Protein AF-A0A3P7EEA5-F1 (afdb_monomer_lite)

Organism: Wuchereria bancrofti (NCBI:txid6293)

InterPro domains:
  IPR032974 Polyprenol kinase family [PTHR13205] (49-236)

pLDDT: mean 84.95, std 17.21, range [33.66, 98.5]

Foldseek 3Di:
DCVVLVVLVVVLVVLVVVLVVVVVVVCVVVVVVVVVCVVPDVDADDPLVLLVLLLVLLVVLLVVLLVVLVPDDLDLVVSVVSNVVSVVVSLVVSCVVRVHDSVCVVVVVVCLQCVPDPLSVVLVVLLVVLVVVLVVVLVVLLVVLADDVVNVVSVLVSVSVNSSSCSVRPLSSSLSVLSNVLSVVSSLQSCLLSCRPPSNVVCCSRCVNVDDPPADSNGGCSVNCSSCSSCVVSNPDDSDPPPD

Sequence (244 aa):
MELIFLNVCSELLLLYCKHHHLINIRFRDDSMRYSKKKKKRKRKMPMWKSDRMLVEIAVAATILFAFLATRMKQCSVRINFLFIIIVSSSLYLHSLRLGVNLSNLPVLFYKRIFDGTDQRYYLLSFYVICVLATLIFCIIVNHLSHSSTVHRKFFHFTVSLICITGIQYDFEFIWLSAWLTLCIFVIIEVFRSKSVPPWSKYLNDWLLIFIDKQDSPKLILTPIYLMAGIFLPLFLSPIANNGM

Structure (mmCIF, N/CA/C/O backbone):
data_AF-A0A3P7EEA5-F1
#
_entry.id   AF-A0A3P7EEA5-F1
#
loop_
_atom_site.group_PDB
_atom_site.id
_atom_site.type_symbol
_atom_site.label_atom_id
_atom_site.label_alt_id
_atom_site.label_comp_id
_atom_site.label_asym_id
_atom_site.label_entity_id
_atom_site.label_seq_id
_atom_site.pdbx_PDB_ins_code
_atom_site.Cartn_x
_atom_site.Cartn_y
_atom_site.Cartn_z
_atom_site.occupancy
_atom_site.B_iso_or_equiv
_atom_site.auth_seq_id
_atom_site.auth_comp_id
_atom_site.auth_asym_id
_atom_site.auth_atom_id
_atom_site.pdbx_PDB_model_num
ATOM 1 N N . MET A 1 1 ? 6.363 -15.121 15.772 1.00 39.69 1 MET A N 1
ATOM 2 C CA . MET A 1 1 ? 5.626 -14.200 14.872 1.00 39.69 1 MET A CA 1
ATOM 3 C C . MET A 1 1 ? 6.608 -13.254 14.207 1.00 39.69 1 MET A C 1
ATOM 5 O O . MET A 1 1 ? 6.626 -13.196 12.985 1.00 39.69 1 MET A O 1
ATOM 9 N N . GLU A 1 2 ? 7.502 -12.660 14.999 1.00 35.88 2 GLU A N 1
ATOM 10 C CA . GLU A 1 2 ? 8.690 -11.948 14.522 1.00 35.88 2 GLU A CA 1
ATOM 11 C C . GLU A 1 2 ? 9.488 -12.753 13.493 1.00 35.88 2 GLU A C 1
ATOM 13 O O . GLU A 1 2 ? 9.761 -12.214 12.443 1.00 35.88 2 GLU A O 1
ATOM 18 N N . LEU A 1 3 ? 9.742 -14.056 13.681 1.00 36.81 3 LEU A N 1
ATOM 19 C CA . LEU A 1 3 ? 10.509 -14.853 12.703 1.00 36.81 3 LEU A CA 1
ATOM 20 C C . LEU A 1 3 ? 9.922 -14.913 11.281 1.00 36.81 3 LEU A C 1
ATOM 22 O O . LEU A 1 3 ? 10.682 -14.832 10.329 1.00 36.81 3 LEU A O 1
ATOM 26 N N . ILE A 1 4 ? 8.600 -15.039 11.100 1.00 43.22 4 ILE A N 1
ATOM 27 C CA . ILE A 1 4 ? 8.008 -15.081 9.745 1.00 43.22 4 ILE A CA 1
ATOM 28 C C . ILE A 1 4 ? 8.019 -13.683 9.129 1.00 43.22 4 ILE A C 1
ATOM 30 O O . ILE A 1 4 ? 8.348 -13.538 7.958 1.00 43.22 4 ILE A O 1
ATOM 34 N N . PHE A 1 5 ? 7.690 -12.658 9.920 1.00 37.88 5 PHE A N 1
ATOM 35 C CA . PHE A 1 5 ? 7.751 -11.271 9.468 1.00 37.88 5 PHE A CA 1
ATOM 36 C C . PHE A 1 5 ? 9.187 -10.864 9.126 1.00 37.88 5 PHE A C 1
ATOM 38 O O . PHE A 1 5 ? 9.410 -10.284 8.079 1.00 37.88 5 PHE A O 1
ATOM 45 N N . LEU A 1 6 ? 10.166 -11.245 9.946 1.00 46.53 6 LEU A N 1
ATOM 46 C CA . LEU A 1 6 ? 11.591 -11.047 9.704 1.00 46.53 6 LEU A CA 1
ATOM 47 C C . LEU A 1 6 ? 12.061 -11.833 8.488 1.00 46.53 6 LEU A C 1
ATOM 49 O O . LEU A 1 6 ? 12.837 -11.290 7.720 1.00 46.53 6 LEU A O 1
ATOM 53 N N . ASN A 1 7 ? 11.586 -13.062 8.271 1.00 48.91 7 ASN A N 1
ATOM 54 C CA . ASN A 1 7 ? 11.979 -13.838 7.099 1.00 48.91 7 ASN A CA 1
ATOM 55 C C . ASN A 1 7 ? 11.387 -13.247 5.815 1.00 48.91 7 ASN A C 1
ATOM 57 O O . ASN A 1 7 ? 12.103 -13.074 4.843 1.00 48.91 7 ASN A O 1
ATOM 61 N N . VAL A 1 8 ? 10.112 -12.842 5.823 1.00 53.69 8 VAL A N 1
ATOM 62 C CA . VAL A 1 8 ? 9.484 -12.150 4.685 1.00 53.69 8 VAL A CA 1
ATOM 63 C C . VAL A 1 8 ? 10.118 -10.780 4.461 1.00 53.69 8 VAL A C 1
ATOM 65 O O . VAL A 1 8 ? 10.419 -10.447 3.324 1.00 53.69 8 VAL A O 1
ATOM 68 N N . CYS A 1 9 ? 10.370 -9.999 5.512 1.00 47.25 9 CYS A N 1
ATOM 69 C CA . CYS A 1 9 ? 11.084 -8.729 5.412 1.00 47.25 9 CYS A CA 1
ATOM 70 C C . CYS A 1 9 ? 12.517 -8.927 4.927 1.00 47.25 9 CYS A C 1
ATOM 72 O O . CYS A 1 9 ? 12.958 -8.136 4.114 1.00 47.25 9 CYS A O 1
ATOM 74 N N . SER A 1 10 ? 13.228 -9.964 5.376 1.00 59.66 10 SER A N 1
ATOM 75 C CA . SER A 1 10 ? 14.585 -10.303 4.934 1.00 59.66 10 SER A CA 1
ATOM 76 C C . SER A 1 10 ? 14.592 -10.723 3.469 1.00 59.66 10 SER A C 1
ATOM 78 O O . SER A 1 10 ? 15.375 -10.188 2.699 1.00 59.66 10 SER A O 1
ATOM 80 N N . GLU A 1 11 ? 13.673 -11.593 3.047 1.00 62.28 11 GLU A N 1
ATOM 81 C CA . GLU A 1 11 ? 13.484 -11.971 1.642 1.00 62.28 11 GLU A CA 1
ATOM 82 C C . GLU A 1 11 ? 13.093 -10.763 0.787 1.00 62.28 11 GLU A C 1
ATOM 84 O O . GLU A 1 11 ? 13.649 -10.574 -0.287 1.00 62.28 11 GLU A O 1
ATOM 89 N N . LEU A 1 12 ? 12.206 -9.886 1.270 1.00 56.31 12 LEU A N 1
ATOM 90 C CA . LEU A 1 12 ? 11.862 -8.622 0.611 1.00 56.31 12 LEU A CA 1
ATOM 91 C C . LEU A 1 12 ? 13.061 -7.673 0.545 1.00 56.31 12 LEU A C 1
ATOM 93 O O . LEU A 1 12 ? 13.243 -7.017 -0.475 1.00 56.31 12 LEU A O 1
ATOM 97 N N . LEU A 1 13 ? 13.890 -7.606 1.589 1.00 59.38 13 LEU A N 1
ATOM 98 C CA . LEU A 1 13 ? 15.104 -6.791 1.626 1.00 59.38 13 LEU A CA 1
ATOM 99 C C . LEU A 1 13 ? 16.169 -7.360 0.684 1.00 59.38 13 LEU A C 1
ATOM 101 O O . LEU A 1 13 ? 16.833 -6.599 -0.006 1.00 59.38 13 LEU A O 1
ATOM 105 N N . LEU A 1 14 ? 16.312 -8.685 0.614 1.00 65.25 14 LEU A N 1
ATOM 106 C CA . LEU A 1 14 ? 17.213 -9.395 -0.293 1.00 65.25 14 LEU A CA 1
ATOM 107 C C . LEU A 1 14 ? 16.745 -9.265 -1.739 1.00 65.25 14 LEU A C 1
ATOM 109 O O . LEU A 1 14 ? 17.559 -8.968 -2.609 1.00 65.25 14 LEU A O 1
ATOM 113 N N . LEU A 1 15 ? 15.447 -9.424 -2.003 1.00 63.28 15 LEU A N 1
ATOM 114 C CA . LEU A 1 15 ? 14.821 -9.143 -3.292 1.00 63.28 15 LEU A CA 1
ATOM 115 C C . LEU A 1 15 ? 15.019 -7.681 -3.665 1.00 63.28 15 LEU A C 1
ATOM 117 O O . LEU A 1 15 ? 15.406 -7.408 -4.793 1.00 63.28 15 LEU A O 1
ATOM 121 N N . TYR A 1 16 ? 14.837 -6.753 -2.727 1.00 59.25 16 TYR A N 1
ATOM 122 C CA . TYR A 1 16 ? 15.093 -5.334 -2.935 1.00 59.25 16 TYR A CA 1
ATOM 123 C C . TYR A 1 16 ? 16.570 -5.066 -3.239 1.00 59.25 16 TYR A C 1
ATOM 125 O O . TYR A 1 16 ? 16.865 -4.395 -4.219 1.00 59.25 16 TYR A O 1
ATOM 133 N N . CYS A 1 17 ? 17.513 -5.638 -2.488 1.00 61.34 17 CYS A N 1
ATOM 134 C CA . CYS A 1 17 ? 18.950 -5.518 -2.737 1.00 61.34 17 CYS A CA 1
ATOM 135 C C . CYS A 1 17 ? 19.345 -6.125 -4.087 1.00 61.34 17 CYS A C 1
ATOM 137 O O . CYS A 1 17 ? 20.089 -5.510 -4.850 1.00 61.34 17 CYS A O 1
ATOM 139 N N . LYS A 1 18 ? 18.820 -7.307 -4.419 1.00 65.75 18 LYS A N 1
ATOM 140 C CA . LYS A 1 18 ? 19.059 -7.992 -5.693 1.00 65.75 18 LYS A CA 1
ATOM 141 C C . LYS A 1 18 ? 18.447 -7.211 -6.848 1.00 65.75 18 LYS A C 1
ATOM 143 O O . LYS A 1 18 ? 19.097 -7.055 -7.875 1.00 65.75 18 LYS A O 1
ATOM 148 N N . HIS A 1 19 ? 17.249 -6.661 -6.669 1.00 62.03 19 HIS A N 1
ATOM 149 C CA . HIS A 1 19 ? 16.597 -5.808 -7.649 1.00 62.03 19 HIS A CA 1
ATOM 150 C C . HIS A 1 19 ? 17.338 -4.480 -7.786 1.00 62.03 19 HIS A C 1
ATOM 152 O O . HIS A 1 19 ? 17.575 -4.079 -8.906 1.00 62.03 19 HIS A O 1
ATOM 158 N N . HIS A 1 20 ? 17.829 -3.854 -6.714 1.00 61.81 20 HIS A N 1
ATOM 159 C CA . HIS A 1 20 ? 18.679 -2.659 -6.767 1.00 61.81 20 HIS A CA 1
ATOM 160 C C . HIS A 1 20 ? 20.000 -2.933 -7.509 1.00 61.81 20 HIS A C 1
ATOM 162 O O . HIS A 1 20 ? 20.466 -2.108 -8.294 1.00 61.81 20 HIS A O 1
ATOM 168 N N . HIS A 1 21 ? 20.582 -4.124 -7.335 1.00 60.31 21 HIS A N 1
ATOM 169 C CA . HIS A 1 21 ? 21.782 -4.539 -8.061 1.00 60.31 21 HIS A CA 1
ATOM 170 C C . HIS A 1 21 ? 21.498 -4.842 -9.545 1.00 60.31 21 HIS A C 1
ATOM 172 O O . HIS A 1 21 ? 22.282 -4.456 -10.412 1.00 60.31 21 HIS A O 1
ATOM 178 N N . LEU A 1 22 ? 20.372 -5.492 -9.857 1.00 56.72 22 LEU A N 1
ATOM 179 C CA . LEU A 1 22 ? 19.924 -5.776 -11.227 1.00 56.72 22 LEU A CA 1
ATOM 180 C C . LEU A 1 22 ? 19.458 -4.511 -11.958 1.00 56.72 22 LEU A C 1
ATOM 182 O O . LEU A 1 22 ? 19.765 -4.349 -13.135 1.00 56.72 22 LEU A O 1
ATOM 186 N N . ILE A 1 23 ? 18.787 -3.599 -11.252 1.00 54.53 23 ILE A N 1
ATOM 187 C CA . ILE A 1 23 ? 18.494 -2.220 -11.648 1.00 54.53 23 ILE A CA 1
ATOM 188 C C . ILE A 1 23 ? 19.822 -1.578 -12.034 1.00 54.53 23 ILE A C 1
ATOM 190 O O . ILE A 1 23 ? 19.989 -1.237 -13.198 1.00 54.53 23 ILE A O 1
ATOM 194 N N . ASN A 1 24 ? 20.814 -1.518 -11.139 1.00 52.78 24 ASN A N 1
ATOM 195 C CA . ASN A 1 24 ? 22.107 -0.895 -11.440 1.00 52.78 24 ASN A CA 1
ATOM 196 C C . ASN A 1 24 ? 22.807 -1.488 -12.680 1.00 52.78 24 ASN A C 1
ATOM 198 O O . ASN A 1 24 ? 23.390 -0.741 -13.468 1.00 52.78 24 ASN A O 1
ATOM 202 N N . ILE A 1 25 ? 22.724 -2.807 -12.897 1.00 57.19 25 ILE A N 1
ATOM 203 C CA . ILE A 1 25 ? 23.288 -3.464 -14.090 1.00 57.19 25 ILE A CA 1
ATOM 204 C C . ILE A 1 25 ? 22.496 -3.088 -15.352 1.00 57.19 25 ILE A C 1
ATOM 206 O O . ILE A 1 25 ? 23.085 -2.634 -16.333 1.00 57.19 25 ILE A O 1
ATOM 210 N N . ARG A 1 26 ? 21.162 -3.195 -15.323 1.00 54.00 26 ARG A N 1
ATOM 211 C CA . ARG A 1 26 ? 20.291 -2.846 -16.458 1.00 54.00 26 ARG A CA 1
ATOM 212 C C . ARG A 1 26 ? 20.384 -1.361 -16.811 1.00 54.00 26 ARG A C 1
ATOM 214 O O . ARG A 1 26 ? 20.379 -1.004 -17.985 1.00 54.00 26 ARG A O 1
ATOM 221 N N . PHE A 1 27 ? 20.570 -0.500 -15.814 1.00 50.34 27 PHE A N 1
ATOM 222 C CA . PHE A 1 27 ? 20.787 0.931 -15.998 1.00 50.34 27 PHE A CA 1
ATOM 223 C C . PHE A 1 27 ? 22.120 1.261 -16.663 1.00 50.34 27 PHE A C 1
ATOM 225 O O . PHE A 1 27 ? 22.185 2.231 -17.423 1.00 50.34 27 PHE A O 1
ATOM 232 N N . ARG A 1 28 ? 23.167 0.453 -16.462 1.00 54.72 28 ARG A N 1
ATOM 233 C CA . ARG A 1 28 ? 24.434 0.628 -17.184 1.00 54.72 28 ARG A CA 1
ATOM 234 C C . ARG A 1 28 ? 24.245 0.400 -18.692 1.00 54.72 28 ARG A C 1
ATOM 236 O O . ARG A 1 28 ? 24.707 1.224 -19.480 1.00 54.72 28 ARG A O 1
ATOM 243 N N . ASP A 1 29 ? 23.467 -0.606 -19.088 1.00 56.66 29 ASP A N 1
ATOM 244 C CA . ASP A 1 29 ? 23.175 -0.894 -20.503 1.00 56.66 29 ASP A CA 1
ATOM 245 C C . ASP A 1 29 ? 22.148 0.066 -21.124 1.00 56.66 29 ASP A C 1
ATOM 247 O O . ASP A 1 29 ? 22.292 0.501 -22.277 1.00 56.66 29 ASP A O 1
ATOM 251 N N . ASP A 1 30 ? 21.124 0.452 -20.359 1.00 54.19 30 ASP A N 1
ATOM 252 C CA . ASP A 1 30 ? 20.097 1.376 -20.830 1.00 54.19 30 ASP A CA 1
ATOM 253 C C . ASP A 1 30 ? 20.592 2.820 -20.874 1.00 54.19 30 ASP A C 1
ATOM 255 O O . ASP A 1 30 ? 20.200 3.540 -21.786 1.00 54.19 30 ASP A O 1
ATOM 259 N N . SER A 1 31 ? 21.507 3.260 -20.002 1.00 51.75 31 SER A N 1
ATOM 260 C CA . SER A 1 31 ? 22.083 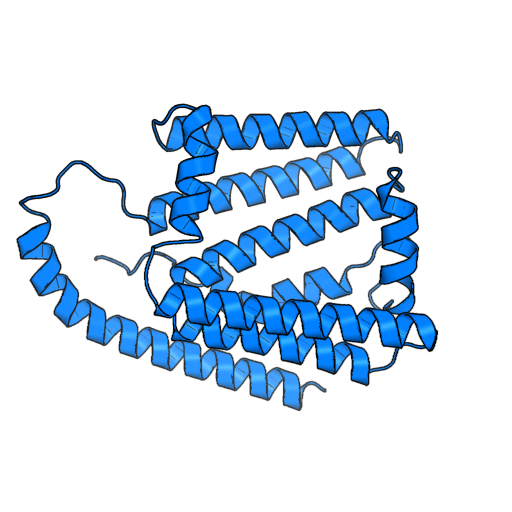4.618 -20.060 1.00 51.75 31 SER A CA 1
ATOM 261 C C . SER A 1 31 ? 22.820 4.888 -21.382 1.00 51.75 31 SER A C 1
ATOM 263 O O . SER A 1 31 ? 22.625 5.945 -21.998 1.00 51.75 31 SER A O 1
ATOM 265 N N . MET A 1 32 ? 23.564 3.899 -21.898 1.00 54.12 32 MET A N 1
ATOM 266 C CA . MET A 1 32 ? 24.208 3.961 -23.216 1.00 54.12 32 MET A CA 1
ATOM 267 C C . MET A 1 32 ? 23.184 4.035 -24.358 1.00 54.12 32 MET A C 1
ATOM 269 O O . MET A 1 32 ? 23.363 4.790 -25.321 1.00 54.12 32 MET A O 1
ATOM 273 N N . ARG A 1 33 ? 22.068 3.304 -24.247 1.00 56.69 33 ARG A N 1
ATOM 274 C CA . ARG A 1 33 ? 20.970 3.326 -25.230 1.00 56.69 33 ARG A CA 1
ATOM 275 C C . ARG A 1 33 ? 20.127 4.609 -25.140 1.00 56.69 33 ARG A C 1
ATOM 277 O O . ARG A 1 33 ? 19.671 5.135 -26.161 1.00 56.69 33 ARG A O 1
ATOM 284 N N . TYR A 1 34 ? 19.953 5.147 -23.935 1.00 50.28 34 TYR A N 1
ATOM 285 C CA . TYR A 1 34 ? 19.147 6.322 -23.615 1.00 50.28 34 TYR A CA 1
ATOM 286 C C . TYR A 1 34 ? 19.848 7.609 -24.044 1.00 50.28 34 TYR A C 1
ATOM 288 O O . TYR A 1 34 ? 19.199 8.470 -24.636 1.00 50.28 34 TYR A O 1
ATOM 296 N N . SER A 1 35 ? 21.171 7.714 -23.869 1.00 51.75 35 SER A N 1
ATOM 297 C CA . SER A 1 35 ? 21.977 8.832 -24.387 1.00 51.75 35 SER A CA 1
ATOM 298 C C . SER A 1 35 ? 21.784 9.023 -25.903 1.00 51.75 35 SER A C 1
ATOM 300 O O . SER A 1 35 ? 21.519 10.135 -26.373 1.00 51.75 35 SER A O 1
ATOM 302 N N . LYS A 1 36 ? 21.749 7.921 -26.671 1.00 53.19 36 LYS A N 1
ATOM 303 C CA . LYS A 1 36 ? 21.493 7.946 -28.124 1.00 53.19 36 LYS A CA 1
ATOM 304 C C . LYS A 1 36 ? 20.048 8.334 -28.494 1.00 53.19 36 LYS A C 1
ATOM 306 O O . LYS A 1 36 ? 19.842 8.979 -29.521 1.00 53.19 36 LYS A O 1
ATOM 311 N N . LYS A 1 37 ? 19.037 8.014 -27.669 1.00 54.81 37 LYS A N 1
ATOM 312 C CA . LYS A 1 37 ? 17.616 8.371 -27.915 1.00 54.81 37 LYS A CA 1
ATOM 313 C C . LYS A 1 37 ? 17.210 9.758 -27.385 1.00 54.81 37 LYS A C 1
ATOM 315 O O . LYS A 1 37 ? 16.337 10.396 -27.977 1.00 54.81 37 LYS A O 1
ATOM 320 N N . LYS A 1 38 ? 17.835 10.264 -26.314 1.00 50.00 38 LYS A N 1
ATOM 321 C CA . LYS A 1 38 ? 17.495 11.543 -25.648 1.00 50.00 38 LYS A CA 1
ATOM 322 C C . LYS A 1 38 ? 17.766 12.763 -26.539 1.00 50.00 38 LYS A C 1
ATOM 324 O O . LYS A 1 38 ? 17.047 13.756 -26.449 1.00 50.00 38 LYS A O 1
ATOM 329 N N . LYS A 1 39 ? 18.699 12.647 -27.494 1.00 47.50 39 LYS A N 1
ATOM 330 C CA . LYS A 1 39 ? 18.914 13.640 -28.563 1.00 47.50 39 LYS A CA 1
ATOM 331 C C . LYS A 1 39 ? 17.713 13.793 -29.525 1.00 47.50 39 LYS A C 1
ATOM 333 O O . LYS A 1 39 ? 17.633 14.814 -30.194 1.00 47.50 39 LYS A O 1
ATOM 338 N N . LYS A 1 40 ? 16.753 12.848 -29.560 1.00 48.75 40 LYS A N 1
ATOM 339 C CA . LYS A 1 40 ? 15.592 12.839 -30.485 1.00 48.75 40 LYS A CA 1
ATOM 340 C C . LYS A 1 40 ? 14.196 13.050 -29.844 1.00 48.75 40 LYS A C 1
ATOM 342 O O . LYS A 1 40 ? 13.230 13.175 -30.586 1.00 48.75 40 LYS A O 1
ATOM 347 N N . ARG A 1 41 ? 14.026 13.111 -28.508 1.00 48.12 41 ARG A N 1
ATOM 348 C CA . ARG A 1 41 ? 12.693 13.128 -27.823 1.00 48.12 41 ARG A CA 1
ATOM 349 C C . ARG A 1 41 ? 12.506 14.237 -26.759 1.00 48.12 41 ARG A C 1
ATOM 351 O O . ARG A 1 41 ? 12.027 13.987 -25.658 1.00 48.12 41 ARG A O 1
ATOM 358 N N . LYS A 1 42 ? 12.848 15.489 -27.067 1.00 43.66 42 LYS A N 1
ATOM 359 C CA . LYS A 1 42 ? 12.850 16.643 -26.130 1.00 43.66 42 LYS A CA 1
ATOM 360 C C . LYS A 1 42 ? 11.478 17.160 -25.594 1.00 43.66 42 LYS A C 1
ATOM 362 O O . LYS A 1 42 ? 11.421 18.308 -25.174 1.00 43.66 42 LYS A O 1
ATOM 367 N N . ARG A 1 43 ? 10.368 16.397 -25.573 1.00 55.06 43 ARG A N 1
ATOM 368 C CA . ARG A 1 43 ? 9.028 16.959 -25.217 1.00 55.06 43 ARG A CA 1
ATOM 369 C C . ARG A 1 43 ? 8.066 16.127 -24.344 1.00 55.06 43 ARG A C 1
ATOM 371 O O . ARG A 1 43 ? 6.939 16.565 -24.152 1.00 55.06 43 ARG A O 1
ATOM 378 N N . LYS A 1 44 ? 8.442 14.967 -23.788 1.00 67.00 44 LYS A N 1
ATOM 379 C CA . LYS A 1 44 ? 7.538 14.191 -22.903 1.00 67.00 44 LYS A CA 1
ATOM 380 C C . LYS A 1 44 ? 8.155 13.986 -21.519 1.00 67.00 44 LYS A C 1
ATOM 382 O O . LYS A 1 44 ? 9.297 13.542 -21.424 1.00 67.00 44 LYS A O 1
ATOM 387 N N . MET A 1 45 ? 7.409 14.338 -20.469 1.00 74.44 45 MET A N 1
ATOM 388 C CA . MET A 1 45 ? 7.806 14.125 -19.074 1.00 74.44 45 MET A CA 1
ATOM 389 C C . MET A 1 45 ? 7.982 12.619 -18.803 1.00 74.44 45 MET A C 1
ATOM 391 O O . MET A 1 45 ? 7.150 11.839 -19.269 1.00 74.44 45 MET A O 1
ATOM 395 N N . PRO A 1 46 ? 9.047 12.184 -18.098 1.00 82.00 46 PRO A N 1
ATOM 396 C CA . PRO A 1 46 ? 9.207 10.775 -17.753 1.00 82.00 46 PRO A CA 1
ATOM 397 C C . PRO A 1 46 ? 8.086 10.304 -16.815 1.00 82.00 46 PRO A C 1
ATOM 399 O O . PRO A 1 46 ? 7.628 11.064 -15.963 1.00 82.00 46 PRO A O 1
ATOM 402 N N . MET A 1 47 ? 7.667 9.047 -16.970 1.00 84.94 47 MET A N 1
ATOM 403 C CA . MET A 1 47 ? 6.518 8.460 -16.268 1.00 84.94 47 MET A CA 1
ATOM 404 C C . MET A 1 47 ? 6.672 8.498 -14.743 1.00 84.94 47 MET A C 1
ATOM 406 O O . MET A 1 47 ? 5.801 9.039 -14.070 1.00 84.94 47 MET A O 1
ATOM 410 N N . TRP A 1 48 ? 7.826 8.079 -14.212 1.00 86.75 48 TRP A N 1
ATOM 411 C CA . TRP A 1 48 ? 8.121 8.136 -12.774 1.00 86.75 48 TRP A CA 1
ATOM 412 C C . TRP A 1 48 ? 7.948 9.537 -12.165 1.00 86.75 48 TRP A C 1
ATOM 414 O O . TRP A 1 48 ? 7.581 9.676 -11.000 1.00 86.75 48 TRP A O 1
ATOM 424 N N . LYS A 1 49 ? 8.190 10.604 -12.944 1.00 90.44 49 LYS A N 1
ATOM 425 C CA . LYS A 1 49 ? 7.997 11.980 -12.472 1.00 90.44 49 LYS A CA 1
ATOM 426 C C . LYS A 1 49 ? 6.508 12.307 -12.349 1.00 90.44 49 LYS A C 1
ATOM 428 O O . LYS A 1 49 ? 6.117 12.921 -11.363 1.00 90.44 49 LYS A O 1
ATOM 433 N N . SER A 1 50 ? 5.691 11.859 -13.304 1.00 91.81 50 SER A N 1
ATOM 434 C CA . SER A 1 50 ? 4.227 11.961 -13.232 1.00 91.81 50 SER A CA 1
ATOM 435 C C . SER A 1 50 ? 3.671 11.210 -12.019 1.00 91.81 50 SER A C 1
ATOM 437 O O . SER A 1 50 ? 2.870 11.769 -11.272 1.00 91.81 50 SER A O 1
ATOM 439 N N . ASP A 1 51 ? 4.140 9.983 -11.789 1.00 93.56 51 ASP A N 1
ATOM 440 C CA . ASP A 1 51 ? 3.703 9.138 -10.672 1.00 93.56 51 ASP A CA 1
ATOM 441 C C . ASP A 1 51 ? 4.091 9.742 -9.322 1.00 93.56 51 ASP A C 1
ATOM 443 O O . ASP A 1 51 ? 3.258 9.846 -8.423 1.00 93.56 51 ASP A O 1
ATOM 447 N N . ARG A 1 52 ? 5.330 10.236 -9.196 1.00 93.44 52 ARG A N 1
ATOM 448 C CA . ARG A 1 52 ? 5.780 10.961 -8.003 1.00 93.44 52 ARG A CA 1
ATOM 449 C C . ARG A 1 52 ? 4.899 12.174 -7.720 1.00 93.44 52 ARG A C 1
ATOM 451 O O . ARG A 1 52 ? 4.471 12.370 -6.589 1.00 93.44 52 ARG A O 1
ATOM 458 N N . MET A 1 53 ? 4.606 12.971 -8.748 1.00 94.19 53 MET A N 1
ATOM 459 C CA . MET A 1 53 ? 3.741 14.143 -8.613 1.00 94.19 53 MET A CA 1
ATOM 460 C C . MET A 1 53 ? 2.326 13.753 -8.176 1.00 94.19 53 MET A C 1
ATOM 462 O O . MET A 1 53 ? 1.734 14.466 -7.375 1.00 94.19 53 MET A O 1
ATOM 466 N N . LEU A 1 54 ? 1.782 12.641 -8.679 1.00 96.06 54 LEU A N 1
ATOM 467 C CA . LEU A 1 54 ? 0.479 12.128 -8.256 1.00 96.06 54 LEU A CA 1
ATOM 468 C C . LEU A 1 54 ? 0.493 11.705 -6.781 1.00 96.06 54 LEU A C 1
ATOM 470 O O . LEU A 1 54 ? -0.392 12.110 -6.030 1.00 96.06 54 LEU A O 1
ATOM 474 N N . VAL A 1 55 ? 1.513 10.953 -6.358 1.00 96.38 55 VAL A N 1
ATOM 475 C CA . VAL A 1 55 ? 1.668 10.499 -4.967 1.00 96.38 55 VAL A CA 1
ATOM 476 C C . VAL A 1 55 ? 1.826 11.670 -4.003 1.00 96.38 55 VAL A C 1
ATOM 478 O O . VAL A 1 55 ? 1.125 11.713 -2.998 1.00 96.38 55 VAL A O 1
ATOM 481 N N . GLU A 1 56 ? 2.673 12.654 -4.314 1.00 96.62 56 GLU A N 1
ATOM 482 C CA . GLU A 1 56 ? 2.853 13.847 -3.472 1.00 96.62 56 GLU A CA 1
ATOM 483 C C . GLU A 1 56 ? 1.523 14.576 -3.230 1.00 96.62 56 GLU A C 1
ATOM 485 O O . GLU A 1 56 ? 1.206 14.948 -2.099 1.00 96.62 56 GLU A O 1
ATOM 490 N N . ILE A 1 57 ? 0.717 14.741 -4.284 1.00 98.06 57 ILE A N 1
ATOM 491 C CA . ILE A 1 57 ? -0.597 15.386 -4.191 1.00 98.06 57 ILE A CA 1
ATOM 492 C C . ILE A 1 57 ? -1.571 14.520 -3.390 1.00 98.06 57 ILE A C 1
ATOM 494 O O . ILE A 1 57 ? -2.262 15.045 -2.520 1.00 98.06 57 ILE A O 1
ATOM 498 N N . ALA A 1 58 ? -1.636 13.216 -3.668 1.00 98.12 58 ALA A N 1
ATOM 499 C CA . ALA A 1 58 ? -2.556 12.294 -3.006 1.00 98.12 58 ALA A CA 1
ATOM 500 C C . ALA A 1 58 ? -2.265 12.167 -1.503 1.00 98.12 58 ALA A C 1
ATOM 502 O O . ALA A 1 58 ? -3.191 12.224 -0.692 1.00 98.12 58 ALA A O 1
ATOM 503 N N . VAL A 1 59 ? -0.990 12.065 -1.117 1.00 98.12 59 VAL A N 1
ATOM 504 C CA . VAL A 1 59 ? -0.562 11.998 0.287 1.00 98.12 59 VAL A CA 1
ATOM 505 C C . VAL A 1 59 ? -0.877 13.309 1.005 1.00 98.12 59 VAL A C 1
ATOM 507 O O . VAL A 1 59 ? -1.513 13.283 2.058 1.00 98.12 59 VAL A O 1
ATOM 510 N N . ALA A 1 60 ? -0.519 14.460 0.423 1.00 98.38 60 ALA A N 1
ATOM 511 C CA . ALA A 1 60 ? -0.822 15.764 1.016 1.00 98.38 60 ALA A CA 1
ATOM 512 C C . ALA A 1 60 ? -2.336 15.978 1.193 1.00 98.38 60 ALA A C 1
ATOM 514 O O . ALA A 1 60 ? -2.786 16.414 2.253 1.00 98.38 60 ALA A O 1
ATOM 515 N N . ALA A 1 61 ? -3.128 15.613 0.183 1.00 98.50 61 ALA A N 1
ATOM 516 C CA . ALA A 1 61 ? -4.584 15.683 0.220 1.00 98.50 61 ALA A CA 1
ATOM 517 C C . ALA A 1 61 ? -5.189 14.762 1.284 1.00 98.50 61 ALA A C 1
ATOM 519 O O . ALA A 1 61 ? -6.101 15.167 2.000 1.00 98.50 61 ALA A O 1
ATOM 520 N N . THR A 1 62 ? -4.659 13.546 1.422 1.00 98.44 62 THR A N 1
ATOM 521 C CA . THR A 1 62 ? -5.126 12.568 2.411 1.00 98.44 62 THR A CA 1
ATOM 522 C C . THR A 1 62 ? -4.823 13.026 3.834 1.00 98.44 62 THR A C 1
ATOM 524 O O . THR A 1 62 ? -5.706 12.973 4.687 1.00 98.44 62 THR A O 1
ATOM 527 N N . ILE A 1 63 ? -3.613 13.541 4.088 1.00 98.38 63 ILE A N 1
ATOM 528 C CA . ILE A 1 63 ? -3.238 14.120 5.388 1.00 98.38 63 ILE A CA 1
ATOM 529 C C . ILE A 1 63 ? -4.145 15.311 5.714 1.00 98.38 63 ILE A C 1
ATOM 531 O O . ILE A 1 63 ? -4.687 15.387 6.817 1.00 98.38 63 ILE A O 1
ATOM 535 N N . LEU A 1 64 ? -4.359 16.212 4.749 1.00 98.12 64 LEU A N 1
ATOM 536 C CA . LEU A 1 64 ? -5.238 17.368 4.915 1.00 98.12 64 LEU A CA 1
ATOM 537 C C . LEU A 1 64 ? -6.684 16.945 5.207 1.00 98.12 64 LEU A C 1
ATOM 539 O O . LEU A 1 64 ? -7.303 17.474 6.128 1.00 98.12 64 LEU A O 1
ATOM 543 N N . PHE A 1 65 ? -7.213 15.971 4.463 1.00 98.25 65 PHE A N 1
ATOM 544 C CA . PHE A 1 65 ? -8.554 15.432 4.675 1.00 98.25 65 PHE A CA 1
ATOM 545 C C . PHE A 1 65 ? -8.693 14.807 6.064 1.00 98.25 65 PHE A C 1
ATOM 547 O O . PHE A 1 65 ? -9.607 15.178 6.797 1.00 98.25 65 PHE A O 1
ATOM 554 N N . ALA A 1 66 ? -7.774 13.923 6.461 1.00 97.25 66 ALA A N 1
ATOM 555 C CA . ALA A 1 66 ? -7.796 13.288 7.776 1.00 97.25 66 ALA A CA 1
ATOM 556 C C . ALA A 1 66 ? -7.698 14.323 8.910 1.00 97.25 66 ALA A C 1
ATOM 558 O O . ALA A 1 66 ? -8.461 14.270 9.878 1.00 97.25 66 ALA A O 1
ATOM 559 N N . PHE A 1 67 ? -6.817 15.317 8.776 1.00 97.44 67 PHE A N 1
ATOM 560 C CA . PHE A 1 67 ? -6.664 16.384 9.763 1.00 97.44 67 PHE A CA 1
ATOM 561 C C . PHE A 1 67 ? -7.925 17.251 9.882 1.00 97.44 67 PHE A C 1
ATOM 563 O O . PHE A 1 67 ? -8.425 17.482 10.982 1.00 97.44 67 PHE A O 1
ATOM 570 N N . LEU A 1 68 ? -8.491 17.711 8.766 1.00 97.25 68 LEU A N 1
ATOM 571 C CA . LEU A 1 68 ? -9.686 18.554 8.798 1.00 97.25 68 LEU A CA 1
ATOM 572 C C . LEU A 1 68 ? -10.919 17.765 9.259 1.00 97.25 68 LEU A C 1
ATOM 574 O O . LEU A 1 68 ? -11.651 18.226 10.136 1.00 97.25 68 LEU A O 1
ATOM 578 N N . ALA A 1 69 ? -11.114 16.543 8.759 1.00 96.19 69 ALA A N 1
ATOM 579 C CA . ALA A 1 69 ? -12.225 15.686 9.162 1.00 96.19 69 ALA A CA 1
ATOM 580 C C . ALA A 1 69 ? -12.179 15.354 10.662 1.00 96.19 69 ALA A C 1
ATOM 582 O O . ALA A 1 69 ? -13.223 15.368 11.320 1.00 96.19 69 ALA A O 1
ATOM 583 N N . THR A 1 70 ? -10.993 15.105 11.239 1.00 93.06 70 THR A N 1
ATOM 584 C CA . THR A 1 70 ? -10.847 14.843 12.684 1.00 93.06 70 THR A CA 1
ATOM 585 C C . THR A 1 70 ? -11.246 16.046 13.538 1.00 93.06 70 THR A C 1
ATOM 587 O O . THR A 1 70 ? -11.922 15.843 14.549 1.00 93.06 70 THR A O 1
ATOM 590 N N . ARG A 1 71 ? -10.948 17.276 13.097 1.00 94.31 71 ARG A N 1
ATOM 591 C CA . ARG A 1 71 ? -11.320 18.534 13.777 1.00 94.31 71 ARG A CA 1
ATOM 592 C C . ARG A 1 71 ? -12.799 18.901 13.658 1.00 94.31 71 ARG A C 1
ATOM 594 O O . ARG A 1 71 ? -13.332 19.593 14.522 1.00 94.31 71 ARG A O 1
ATOM 601 N N . MET A 1 72 ? -13.471 18.460 12.601 1.00 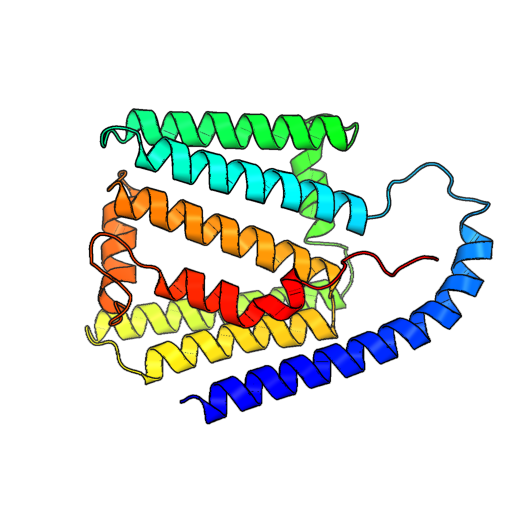91.19 72 MET A N 1
ATOM 602 C CA . MET A 1 72 ? -14.884 18.763 12.387 1.00 91.19 72 MET A CA 1
ATOM 603 C C . MET A 1 72 ? -15.787 17.962 13.333 1.00 91.19 72 MET A C 1
ATOM 605 O O . MET A 1 72 ? -15.570 16.767 13.575 1.00 91.19 72 MET A O 1
ATOM 609 N N . LYS A 1 73 ? -16.857 18.615 13.817 1.00 87.00 73 LYS A N 1
ATOM 610 C CA . LYS A 1 73 ? -17.990 17.925 14.455 1.00 87.00 73 LYS A CA 1
ATOM 611 C C . LYS A 1 73 ? -18.534 16.866 13.496 1.00 87.00 73 LYS A C 1
ATOM 613 O O . LYS A 1 73 ? -18.561 17.082 12.284 1.00 87.00 73 LYS A O 1
ATOM 618 N N . GLN A 1 74 ? -18.970 15.740 14.051 1.00 84.44 74 GLN A N 1
ATOM 619 C CA . GLN A 1 74 ? -19.466 14.595 13.296 1.00 84.44 74 GLN A CA 1
ATOM 620 C C . GLN A 1 74 ? -20.748 14.959 12.531 1.00 84.44 74 GLN A C 1
ATOM 622 O O . GLN A 1 74 ? -21.854 14.888 13.052 1.00 84.44 74 GLN A O 1
ATOM 627 N N . CYS A 1 75 ? -20.581 15.405 11.288 1.00 89.81 75 CYS A N 1
ATOM 628 C CA . CYS A 1 75 ? -21.656 15.761 10.377 1.00 89.81 75 CYS A CA 1
ATOM 629 C C . CYS A 1 75 ? -21.322 15.189 9.000 1.00 89.81 75 CYS A C 1
ATOM 631 O O . CYS A 1 75 ? -20.446 15.704 8.301 1.00 89.81 75 CYS A O 1
ATOM 633 N N . SER A 1 76 ? -22.026 14.120 8.622 1.00 92.38 76 SER A N 1
ATOM 634 C CA . SER A 1 76 ? -21.785 13.368 7.385 1.00 92.38 76 SER A CA 1
ATOM 635 C C . SER A 1 76 ? -21.723 14.261 6.149 1.00 92.38 76 SER A C 1
ATOM 637 O O . SER A 1 76 ? -20.819 14.116 5.334 1.00 92.38 76 SER A O 1
ATOM 639 N N . VAL A 1 77 ? -22.662 15.206 6.028 1.00 93.25 77 VAL A N 1
ATOM 640 C CA . VAL A 1 77 ? -22.754 16.114 4.875 1.00 93.25 77 VAL A CA 1
ATOM 641 C C . VAL A 1 77 ? -21.490 16.957 4.751 1.00 93.25 77 VAL A C 1
ATOM 643 O O . VAL A 1 77 ? -20.913 17.053 3.673 1.00 93.25 77 VAL A O 1
ATOM 646 N N . ARG A 1 78 ? -21.011 17.516 5.868 1.00 94.69 78 ARG A N 1
ATOM 647 C CA . ARG A 1 78 ? -19.810 18.357 5.869 1.00 94.69 78 ARG A CA 1
ATOM 648 C C . ARG A 1 78 ? -18.549 17.557 5.541 1.00 94.69 78 ARG A C 1
ATOM 650 O O . ARG A 1 78 ? -17.694 18.066 4.828 1.00 94.69 78 ARG A O 1
ATOM 657 N N . ILE A 1 79 ? -18.438 16.321 6.032 1.00 95.44 79 ILE A N 1
ATOM 658 C CA . ILE A 1 79 ? -17.282 15.451 5.755 1.00 95.44 79 ILE A CA 1
ATOM 659 C C . ILE A 1 79 ? -17.273 15.005 4.288 1.00 95.44 79 ILE A C 1
ATOM 661 O O . ILE A 1 79 ? -16.230 15.076 3.644 1.00 95.44 79 ILE A O 1
ATOM 665 N N . ASN A 1 80 ? -18.427 14.622 3.734 1.00 95.38 80 ASN A N 1
ATOM 666 C CA . ASN A 1 80 ? -18.555 14.295 2.311 1.00 95.38 80 ASN A CA 1
ATOM 667 C C . ASN A 1 80 ? -18.220 15.504 1.423 1.00 95.38 80 ASN A C 1
ATOM 669 O O . ASN A 1 80 ? -17.478 15.368 0.455 1.00 95.38 80 ASN A O 1
ATOM 673 N N . PHE A 1 81 ? -18.707 16.699 1.773 1.00 96.25 81 PHE A N 1
ATOM 674 C CA . PHE A 1 81 ? -18.400 17.925 1.032 1.00 96.25 81 PHE A CA 1
ATOM 675 C C . PHE A 1 81 ? -16.908 18.279 1.086 1.00 96.25 81 PHE A C 1
ATOM 677 O O . PHE A 1 81 ? -16.308 18.579 0.056 1.00 96.25 81 PHE A O 1
ATOM 684 N N . LEU A 1 82 ? -16.288 18.170 2.268 1.00 96.94 82 LEU A N 1
ATOM 685 C CA . LEU A 1 82 ? -14.844 18.336 2.434 1.00 96.94 82 LEU A CA 1
ATOM 686 C C . LEU A 1 82 ? -14.067 17.359 1.540 1.00 96.94 82 LEU A C 1
ATOM 688 O O . LEU A 1 82 ? -13.148 17.775 0.840 1.00 96.94 82 LEU A O 1
ATOM 692 N N . PHE A 1 83 ? -14.446 16.078 1.549 1.00 97.19 83 PHE A N 1
ATOM 693 C CA . PHE A 1 83 ? -13.814 15.053 0.721 1.00 97.19 83 PHE A CA 1
ATOM 694 C C . PHE A 1 83 ? -13.898 15.402 -0.770 1.00 97.19 83 PHE A C 1
ATOM 696 O O . PHE A 1 83 ? -12.877 15.400 -1.456 1.00 97.19 83 PHE A O 1
ATOM 703 N N . ILE A 1 84 ? -15.085 15.780 -1.258 1.00 97.81 84 ILE A N 1
ATOM 704 C CA . ILE A 1 84 ? -15.306 16.161 -2.661 1.00 97.81 84 ILE A CA 1
ATOM 705 C C . ILE A 1 84 ? -14.451 17.375 -3.047 1.00 97.81 84 ILE A C 1
ATOM 707 O O . ILE A 1 84 ? -13.807 17.347 -4.097 1.00 97.81 84 ILE A O 1
ATOM 711 N N . ILE A 1 85 ? -14.399 18.417 -2.208 1.00 98.06 85 ILE A N 1
ATOM 712 C CA . ILE A 1 85 ? -13.577 19.611 -2.465 1.00 98.06 85 ILE A CA 1
ATOM 713 C C . ILE A 1 85 ? -12.096 19.255 -2.534 1.00 98.06 85 ILE A C 1
ATOM 715 O O . ILE A 1 85 ? -11.411 19.700 -3.458 1.00 98.06 85 ILE A O 1
ATOM 719 N N . ILE A 1 86 ? -11.599 18.470 -1.574 1.00 98.12 86 ILE A N 1
ATOM 720 C CA . ILE A 1 86 ? -10.184 18.099 -1.509 1.00 98.12 86 ILE A CA 1
ATOM 721 C C . ILE A 1 86 ? -9.813 17.258 -2.729 1.00 98.12 86 ILE A C 1
ATOM 723 O O . ILE A 1 86 ? -8.875 17.614 -3.434 1.00 98.12 86 ILE A O 1
ATOM 727 N N . VAL A 1 87 ? -10.580 16.210 -3.045 1.00 97.88 87 VAL A N 1
ATOM 728 C CA . VAL A 1 87 ? -10.315 15.351 -4.211 1.00 97.88 87 VAL A CA 1
ATOM 729 C C . VAL A 1 87 ? -10.378 16.149 -5.516 1.00 97.88 87 VAL A C 1
ATOM 731 O O . VAL A 1 87 ? -9.480 16.024 -6.349 1.00 97.88 87 VAL A O 1
ATOM 734 N N . SER A 1 88 ? -11.382 17.015 -5.688 1.00 97.69 88 SER A N 1
ATOM 735 C CA . SER A 1 88 ? -11.515 17.850 -6.893 1.00 97.69 88 SER A CA 1
ATOM 736 C C . SER A 1 88 ? -10.343 18.825 -7.038 1.00 97.69 88 SER A C 1
ATOM 738 O O . SER A 1 88 ? -9.756 18.933 -8.114 1.00 97.69 88 SER A O 1
ATOM 740 N N . SER A 1 89 ? -9.949 19.479 -5.940 1.00 97.88 89 SER A N 1
ATOM 741 C CA . SER A 1 89 ? -8.784 20.372 -5.894 1.00 97.88 89 SER A CA 1
ATOM 742 C C . SER A 1 89 ? -7.486 19.632 -6.218 1.00 97.88 89 SER A C 1
ATOM 744 O O . SER A 1 89 ? -6.666 20.130 -6.986 1.00 97.88 89 SER A O 1
ATOM 746 N N . SER A 1 90 ? -7.307 18.422 -5.685 1.00 97.88 90 SER A N 1
ATOM 747 C CA . SER A 1 90 ? -6.143 17.572 -5.943 1.00 97.88 90 SER A CA 1
ATOM 748 C C . SER A 1 90 ? -6.051 17.126 -7.399 1.00 97.88 90 SER A C 1
ATOM 750 O O . SER A 1 90 ? -4.976 17.213 -7.993 1.00 97.88 90 SER A O 1
ATOM 752 N N . LEU A 1 91 ? -7.164 16.696 -8.001 1.00 97.44 91 LEU A N 1
ATOM 753 C CA . LEU A 1 91 ? -7.209 16.332 -9.420 1.00 97.44 91 LEU A CA 1
ATOM 754 C C . LEU A 1 91 ? -6.929 17.543 -10.312 1.00 97.44 91 LEU A C 1
ATOM 756 O O . LEU A 1 91 ? -6.133 17.446 -11.245 1.00 97.44 91 LEU A O 1
ATOM 760 N N . TYR A 1 92 ? -7.509 18.701 -9.995 1.00 97.38 92 TYR A N 1
ATOM 761 C CA . TYR A 1 92 ? -7.244 19.937 -10.725 1.00 97.38 92 TYR A CA 1
ATOM 762 C C . TYR A 1 92 ? -5.768 20.356 -10.635 1.00 97.38 92 TYR A C 1
ATOM 764 O O . TYR A 1 92 ? -5.131 20.605 -11.659 1.00 97.38 92 TYR A O 1
ATOM 772 N N . LEU A 1 93 ? -5.184 20.340 -9.433 1.00 97.62 93 LEU A N 1
ATOM 773 C CA . LEU A 1 93 ? -3.763 20.620 -9.211 1.00 97.62 93 LEU A CA 1
ATOM 774 C C . LEU A 1 93 ? -2.864 19.642 -9.986 1.00 97.62 93 LEU A C 1
ATOM 776 O O . LEU A 1 93 ? -1.873 20.059 -10.588 1.00 97.62 93 LEU A O 1
ATOM 780 N N . HIS A 1 94 ? -3.208 18.352 -10.003 1.00 96.75 94 HIS A N 1
ATOM 781 C CA . HIS A 1 94 ? -2.478 17.350 -10.777 1.00 96.75 94 HIS A CA 1
ATOM 782 C C . HIS A 1 94 ? -2.556 17.642 -12.282 1.00 96.75 94 HIS A C 1
ATOM 784 O O . HIS A 1 94 ? -1.528 17.643 -12.957 1.00 96.75 94 HIS A O 1
ATOM 790 N N . SER A 1 95 ? -3.742 17.991 -12.789 1.00 95.75 95 SER A N 1
ATOM 791 C CA . SER A 1 95 ? -3.959 18.411 -14.178 1.00 95.75 95 SER A CA 1
ATOM 792 C C . SER A 1 95 ? -3.074 19.597 -14.572 1.00 95.75 95 SER A C 1
ATOM 794 O O . SER A 1 95 ? -2.384 19.540 -15.593 1.00 95.75 95 SER A O 1
ATOM 796 N N . LEU A 1 96 ? -3.036 20.639 -13.731 1.00 95.81 96 LEU A N 1
ATOM 797 C CA . LEU A 1 96 ? -2.196 21.822 -13.937 1.00 95.81 96 LEU A CA 1
ATOM 798 C C . LEU A 1 96 ? -0.712 21.457 -13.972 1.00 95.81 96 LEU A C 1
ATOM 800 O O . LEU A 1 96 ? 0.018 21.886 -14.862 1.00 95.81 96 LEU A O 1
ATOM 804 N N . ARG A 1 97 ? -0.268 20.626 -13.027 1.00 94.69 97 ARG A N 1
ATOM 805 C CA . ARG A 1 97 ? 1.126 20.189 -12.940 1.00 94.69 97 ARG A CA 1
ATOM 806 C C . ARG A 1 97 ? 1.560 19.317 -14.125 1.00 94.69 97 ARG A C 1
ATOM 808 O O . ARG A 1 97 ? 2.726 19.367 -14.510 1.00 94.69 97 ARG A O 1
ATOM 815 N N . LEU A 1 98 ? 0.650 18.531 -14.701 1.00 92.88 98 LEU A N 1
ATOM 816 C CA . LEU A 1 98 ? 0.899 17.752 -15.917 1.00 92.88 98 LEU A CA 1
ATOM 817 C C . LEU A 1 98 ? 0.821 18.589 -17.205 1.00 92.88 98 LEU A C 1
ATOM 819 O O . LEU A 1 98 ? 1.297 18.132 -18.244 1.00 92.88 98 LEU A O 1
ATOM 823 N N . GLY A 1 99 ? 0.229 19.787 -17.158 1.00 92.94 99 GLY A N 1
ATOM 824 C CA . GLY A 1 99 ? -0.021 20.610 -18.342 1.00 92.94 99 GLY A CA 1
ATOM 825 C C . GLY A 1 99 ? -1.069 20.003 -19.281 1.00 92.94 99 GLY A C 1
ATOM 826 O O . GLY A 1 99 ? -0.956 20.132 -20.498 1.00 92.94 99 GLY A O 1
ATOM 827 N N . VAL A 1 100 ? -2.060 19.295 -18.729 1.00 93.00 100 VAL A N 1
ATOM 828 C CA . VAL A 1 100 ? -3.144 18.652 -19.488 1.00 93.00 100 VAL A CA 1
ATOM 829 C C . VAL A 1 100 ? -4.504 19.156 -19.014 1.00 93.00 100 VAL A C 1
ATOM 831 O O . VAL A 1 100 ? -4.650 19.577 -17.868 1.00 93.00 100 VAL A O 1
ATOM 834 N N . ASN A 1 101 ? -5.514 19.083 -19.881 1.00 94.81 101 ASN A N 1
ATOM 835 C CA . ASN A 1 101 ? -6.902 19.359 -19.504 1.00 94.81 101 ASN A CA 1
ATOM 836 C C . ASN A 1 101 ? -7.428 18.301 -18.522 1.00 94.81 101 ASN A C 1
ATOM 838 O O . ASN A 1 101 ? -7.093 17.121 -18.651 1.00 94.81 101 ASN A O 1
ATOM 842 N N . LEU A 1 102 ? -8.315 18.706 -17.605 1.00 94.81 102 LEU A N 1
ATOM 843 C CA . LEU A 1 102 ? -8.878 17.826 -16.570 1.00 94.81 102 LEU A CA 1
ATOM 844 C C . LEU A 1 102 ? -9.583 16.594 -17.164 1.00 94.81 102 LEU A C 1
ATOM 846 O O . LEU A 1 102 ? -9.458 15.491 -16.636 1.00 94.81 102 LEU A O 1
ATOM 850 N N . SER A 1 103 ? -10.247 16.757 -18.313 1.00 94.62 103 SER A N 1
ATOM 851 C CA . SER A 1 103 ? -10.919 15.677 -19.050 1.00 94.62 103 SER A CA 1
ATOM 852 C C . SER A 1 103 ? -9.973 14.592 -19.576 1.00 94.62 103 SER A C 1
ATOM 854 O O . SER A 1 103 ? -10.418 13.483 -19.856 1.00 94.62 103 SER A O 1
ATOM 856 N N . ASN A 1 104 ? -8.670 14.874 -19.681 1.00 94.38 104 ASN A N 1
ATOM 857 C CA . ASN A 1 104 ? -7.676 13.901 -20.129 1.00 94.38 104 ASN A CA 1
ATOM 858 C C . ASN A 1 104 ? -7.136 13.031 -18.985 1.00 94.38 104 ASN A C 1
ATOM 860 O O . ASN A 1 104 ? -6.530 11.995 -19.267 1.00 94.38 104 ASN A O 1
ATOM 864 N N . LEU A 1 105 ? -7.343 13.407 -17.713 1.00 94.75 105 LEU A N 1
ATOM 865 C CA . LEU A 1 105 ? -6.835 12.633 -16.572 1.00 94.75 105 LEU A CA 1
ATOM 866 C C . LEU A 1 105 ? -7.337 11.179 -16.552 1.00 94.75 105 LEU A C 1
ATOM 868 O O . LEU A 1 105 ? -6.496 10.294 -16.392 1.00 94.75 105 LEU A O 1
ATOM 872 N N . PRO A 1 106 ? -8.634 10.877 -16.784 1.00 95.12 106 PRO A N 1
ATOM 873 C CA . PRO A 1 106 ? -9.105 9.492 -16.812 1.00 95.12 106 PRO A CA 1
ATOM 874 C C . PRO A 1 106 ? -8.384 8.638 -17.862 1.00 95.12 106 PRO A C 1
ATOM 876 O O . PRO A 1 106 ? -8.011 7.500 -17.587 1.00 95.12 106 PRO A O 1
ATOM 879 N N . VAL A 1 107 ? -8.107 9.202 -19.044 1.00 94.00 107 VAL A N 1
ATOM 880 C CA . VAL A 1 107 ? -7.369 8.512 -20.115 1.00 94.00 107 VAL A CA 1
ATOM 881 C C . VAL A 1 107 ? -5.913 8.266 -19.714 1.00 94.00 107 VAL A C 1
ATOM 883 O O . VAL A 1 107 ? -5.352 7.221 -20.046 1.00 94.00 107 VAL A O 1
ATOM 886 N N . LEU A 1 108 ? -5.286 9.205 -19.002 1.00 93.38 108 LEU A N 1
ATOM 887 C CA . LEU A 1 108 ? -3.923 9.039 -18.495 1.00 93.38 108 LEU A CA 1
ATOM 888 C C . LEU A 1 108 ? -3.846 7.956 -17.417 1.00 93.38 108 LEU A C 1
ATOM 890 O O . LEU A 1 108 ? -2.962 7.106 -17.492 1.00 93.38 108 LEU A O 1
ATOM 894 N N . PHE A 1 109 ? -4.784 7.937 -16.468 1.00 94.81 109 PHE A N 1
ATOM 895 C CA . PHE A 1 109 ? -4.854 6.889 -15.448 1.00 94.81 109 PHE A CA 1
ATOM 896 C C . PHE A 1 109 ? -5.125 5.520 -16.071 1.00 94.81 109 PHE A C 1
ATOM 898 O O . PHE A 1 109 ? -4.434 4.559 -15.741 1.00 94.81 109 PHE A O 1
ATOM 905 N N . TYR A 1 110 ? -6.040 5.440 -17.042 1.00 95.00 110 TYR A N 1
ATOM 906 C CA . TYR A 1 110 ? -6.294 4.208 -17.785 1.00 95.00 110 TYR A CA 1
ATOM 907 C C . TYR A 1 110 ? -5.025 3.688 -18.472 1.00 95.00 110 TYR A C 1
ATOM 909 O O . TYR A 1 110 ? -4.668 2.531 -18.290 1.00 95.00 110 TYR A O 1
ATOM 917 N N . LYS A 1 111 ? -4.290 4.551 -19.187 1.00 93.25 111 LYS A N 1
ATOM 918 C CA . LYS A 1 111 ? -3.020 4.182 -19.841 1.00 93.25 111 LYS A CA 1
ATOM 919 C C . LYS A 1 111 ? -1.901 3.841 -18.857 1.00 93.25 111 LYS A C 1
ATOM 921 O O . LYS A 1 111 ? -0.971 3.135 -19.232 1.00 93.25 111 LYS A O 1
ATOM 926 N N . ARG A 1 112 ? -1.949 4.362 -17.625 1.00 93.69 112 ARG A N 1
ATOM 927 C CA . ARG A 1 112 ? -0.976 4.018 -16.580 1.00 93.69 112 ARG A CA 1
ATOM 928 C C . ARG A 1 112 ? -1.237 2.629 -16.003 1.00 93.69 112 ARG A C 1
ATOM 930 O O . ARG A 1 112 ? -0.274 1.914 -15.743 1.00 93.69 112 ARG A O 1
ATOM 937 N N . ILE A 1 113 ? -2.510 2.272 -15.816 1.00 95.00 113 ILE A N 1
ATOM 938 C CA . ILE A 1 113 ? -2.933 0.945 -15.350 1.00 95.00 113 ILE A CA 1
ATOM 939 C C . ILE A 1 113 ? -2.727 -0.088 -16.463 1.00 95.00 113 ILE A C 1
ATOM 941 O O . ILE A 1 113 ? -2.101 -1.117 -16.238 1.00 95.00 113 ILE A O 1
ATOM 945 N N . PHE A 1 114 ? -3.203 0.206 -17.672 1.00 94.94 114 PHE A N 1
ATOM 946 C CA . PHE A 1 114 ? -3.110 -0.659 -18.843 1.00 94.94 114 PHE A CA 1
ATOM 947 C C . PHE A 1 114 ? -2.100 -0.084 -19.839 1.00 94.94 114 PHE A C 1
ATOM 949 O O . PHE A 1 114 ? -2.454 0.646 -20.765 1.00 94.94 114 PHE A O 1
ATOM 956 N N . ASP A 1 115 ? -0.824 -0.427 -19.654 1.00 90.94 115 ASP A N 1
ATOM 957 C CA . ASP A 1 115 ? 0.256 -0.018 -20.567 1.00 90.94 115 ASP A CA 1
ATOM 958 C C . ASP A 1 115 ? 0.290 -0.815 -21.886 1.00 90.94 115 ASP A C 1
ATOM 960 O O . ASP A 1 115 ? 1.074 -0.500 -22.783 1.00 90.94 115 ASP A O 1
ATOM 964 N N . GLY A 1 116 ? -0.581 -1.820 -22.015 1.00 91.62 116 GLY A N 1
ATOM 965 C CA . GLY A 1 116 ? -0.717 -2.667 -23.197 1.00 91.62 116 GLY A CA 1
ATOM 966 C C . GLY A 1 116 ? 0.288 -3.816 -23.278 1.00 91.62 116 GLY A C 1
ATOM 967 O O . GLY A 1 116 ? 0.288 -4.524 -24.279 1.00 91.62 116 GLY A O 1
ATOM 968 N N . THR A 1 117 ? 1.134 -4.020 -22.265 1.00 94.25 117 THR A N 1
ATOM 969 C CA . THR A 1 117 ? 2.089 -5.136 -22.231 1.00 94.25 117 THR A CA 1
ATOM 970 C C . THR A 1 117 ? 1.461 -6.399 -21.644 1.00 94.25 117 THR A C 1
ATOM 972 O O . THR A 1 117 ? 0.720 -6.335 -20.663 1.00 94.25 117 THR A O 1
ATOM 975 N N . ASP A 1 118 ? 1.814 -7.570 -22.181 1.00 95.19 118 ASP A N 1
ATOM 976 C CA . ASP A 1 118 ? 1.347 -8.861 -21.648 1.00 95.19 118 ASP A CA 1
ATOM 977 C C . ASP A 1 118 ? 1.732 -9.032 -20.173 1.00 95.19 118 ASP A C 1
ATOM 979 O O . ASP A 1 118 ? 0.930 -9.478 -19.355 1.00 95.19 118 ASP A O 1
ATOM 983 N N . GLN A 1 119 ? 2.940 -8.589 -19.805 1.00 94.44 119 GLN A N 1
ATOM 984 C CA . GLN A 1 119 ? 3.423 -8.620 -18.426 1.00 94.44 119 GLN A CA 1
ATOM 985 C C . GLN A 1 119 ? 2.497 -7.848 -17.477 1.00 94.44 119 GLN A C 1
ATOM 987 O O . GLN A 1 119 ? 2.173 -8.353 -16.400 1.00 94.44 119 GLN A O 1
ATOM 992 N N . ARG A 1 120 ? 2.033 -6.651 -17.869 1.00 94.12 120 ARG A N 1
ATOM 993 C CA . ARG A 1 120 ? 1.064 -5.884 -17.078 1.00 94.12 120 ARG A CA 1
ATOM 994 C C . ARG A 1 120 ? -0.245 -6.641 -16.919 1.00 94.12 120 ARG A C 1
ATOM 996 O O . ARG A 1 120 ? -0.774 -6.675 -15.812 1.00 94.12 120 ARG A O 1
ATOM 1003 N N . TYR A 1 121 ? -0.762 -7.245 -17.987 1.00 95.44 121 TYR A N 1
ATOM 1004 C CA . TYR A 1 121 ? -2.013 -7.999 -17.921 1.00 95.44 121 TYR A CA 1
ATOM 1005 C C . TYR A 1 121 ? -1.908 -9.213 -16.994 1.00 95.44 121 TYR A C 1
ATOM 1007 O O . TYR A 1 121 ? -2.800 -9.411 -16.166 1.00 95.44 121 TYR A O 1
ATOM 1015 N N . TYR A 1 122 ? -0.815 -9.979 -17.059 1.00 96.44 122 TYR A N 1
ATOM 1016 C CA . TYR A 1 122 ? -0.581 -11.090 -16.132 1.00 96.44 122 TYR A CA 1
ATOM 1017 C C . TYR A 1 122 ? -0.468 -10.607 -14.681 1.00 96.44 122 TYR A C 1
ATOM 1019 O O . TYR A 1 122 ? -1.089 -11.194 -13.794 1.00 96.44 122 TYR A O 1
ATOM 1027 N N . LEU A 1 123 ? 0.251 -9.505 -14.439 1.00 95.62 123 LEU A N 1
ATOM 1028 C CA . LEU A 1 123 ? 0.403 -8.924 -13.103 1.00 95.62 123 LEU A CA 1
ATOM 1029 C C . LEU A 1 123 ? -0.938 -8.442 -12.526 1.00 95.62 123 LEU A C 1
ATOM 1031 O O . LEU A 1 123 ? -1.275 -8.770 -11.391 1.00 95.62 123 LEU A O 1
ATOM 1035 N N . LEU A 1 124 ? -1.734 -7.706 -13.310 1.00 96.94 124 LEU A N 1
ATOM 1036 C CA . LEU A 1 124 ? -3.061 -7.243 -12.892 1.00 96.94 124 LEU A CA 1
ATOM 1037 C C . LEU A 1 124 ? -4.021 -8.411 -12.653 1.00 96.94 124 LEU A C 1
ATOM 1039 O O . LEU A 1 124 ? -4.763 -8.393 -11.674 1.00 96.94 124 LEU A O 1
ATOM 1043 N N . SER A 1 125 ? -3.983 -9.441 -13.502 1.00 96.88 125 SER A N 1
ATOM 1044 C CA . SER A 1 125 ? -4.792 -10.653 -13.320 1.00 96.88 125 SER A CA 1
ATOM 1045 C C . SER A 1 125 ? -4.433 -11.361 -12.014 1.00 96.88 125 SER A C 1
ATOM 1047 O O . SER A 1 125 ? -5.319 -11.733 -11.246 1.00 96.88 125 SER A O 1
ATOM 1049 N N . PHE A 1 126 ? -3.137 -11.476 -11.711 1.00 97.25 126 PHE A N 1
ATOM 1050 C CA . PHE A 1 126 ? -2.663 -12.017 -10.441 1.00 97.25 126 PHE A CA 1
ATOM 1051 C C . PHE A 1 126 ? -3.134 -11.178 -9.242 1.00 97.25 126 PHE A C 1
ATOM 1053 O O . PHE A 1 126 ? -3.641 -11.733 -8.269 1.00 97.25 126 PHE A O 1
ATOM 1060 N N . TYR A 1 127 ? -3.058 -9.845 -9.323 1.00 97.31 127 TYR A N 1
ATOM 1061 C CA . TYR A 1 127 ? -3.563 -8.963 -8.263 1.00 97.31 127 TYR A CA 1
ATOM 1062 C C . TYR A 1 127 ? -5.065 -9.132 -8.039 1.00 97.31 127 TYR A C 1
ATOM 1064 O O . TYR A 1 127 ? -5.500 -9.206 -6.891 1.00 97.31 127 TYR A O 1
ATOM 1072 N N . VAL A 1 128 ? -5.855 -9.239 -9.112 1.00 97.06 128 VAL A N 1
ATOM 1073 C CA . VAL A 1 128 ? -7.297 -9.511 -9.020 1.00 97.06 128 VAL A CA 1
ATOM 1074 C C . VAL A 1 128 ? -7.546 -10.844 -8.315 1.00 97.06 128 VAL A C 1
ATOM 1076 O O . VAL A 1 128 ? -8.380 -10.891 -7.416 1.00 97.06 128 VAL A O 1
ATOM 1079 N N . ILE A 1 129 ? -6.794 -11.900 -8.638 1.00 97.38 129 ILE A N 1
ATOM 1080 C CA . ILE A 1 129 ? -6.895 -13.196 -7.946 1.00 97.38 129 ILE A CA 1
ATOM 1081 C C . ILE A 1 129 ? -6.585 -13.046 -6.451 1.00 97.38 129 ILE A C 1
ATOM 1083 O O . ILE A 1 129 ? -7.349 -13.545 -5.626 1.00 97.38 129 ILE A O 1
ATOM 1087 N N . CYS A 1 130 ? -5.518 -12.330 -6.080 1.00 97.00 130 CYS A N 1
ATOM 1088 C CA . CYS A 1 130 ? -5.188 -12.078 -4.674 1.00 97.00 130 CYS A CA 1
ATOM 1089 C C . CYS A 1 130 ? -6.310 -11.327 -3.946 1.00 97.00 130 CYS A C 1
ATOM 1091 O O . CYS A 1 130 ? -6.710 -11.741 -2.860 1.00 97.00 130 CYS A O 1
ATOM 1093 N N . VAL A 1 131 ? -6.851 -10.262 -4.547 1.00 95.38 131 VAL A N 1
ATOM 1094 C CA . VAL A 1 131 ? -7.955 -9.479 -3.969 1.00 95.38 131 VAL A CA 1
ATOM 1095 C C . VAL A 1 131 ? -9.215 -10.332 -3.823 1.00 95.38 131 VAL A C 1
ATOM 1097 O O . VAL A 1 131 ? -9.830 -10.320 -2.760 1.00 95.38 131 VAL A O 1
ATOM 1100 N N . LEU A 1 132 ? -9.587 -11.112 -4.842 1.00 96.38 132 LEU A N 1
ATOM 1101 C CA . LEU A 1 132 ? -10.743 -12.010 -4.781 1.00 96.38 132 LEU A CA 1
ATOM 1102 C C . LEU A 1 132 ? -10.563 -13.090 -3.711 1.00 96.38 132 LEU A C 1
ATOM 1104 O O . LEU A 1 132 ? -11.492 -13.337 -2.947 1.00 96.38 132 LEU A O 1
ATOM 1108 N N . ALA A 1 133 ? -9.371 -13.682 -3.598 1.00 95.38 133 ALA A N 1
ATOM 1109 C CA . ALA A 1 133 ? -9.058 -14.637 -2.539 1.00 95.38 133 ALA A CA 1
ATOM 1110 C C . ALA A 1 133 ? -9.215 -14.000 -1.148 1.00 95.38 133 ALA A C 1
ATOM 1112 O O . ALA A 1 133 ? -9.817 -14.608 -0.265 1.00 95.38 133 ALA A O 1
ATOM 1113 N N . THR A 1 134 ? -8.754 -12.757 -0.963 1.00 93.50 134 THR A N 1
ATOM 1114 C CA . THR A 1 134 ? -8.974 -11.982 0.267 1.00 93.50 134 THR A CA 1
ATOM 1115 C C . THR A 1 134 ? -10.447 -11.700 0.535 1.00 93.50 134 THR A C 1
ATOM 1117 O O . THR A 1 134 ? -10.887 -11.876 1.667 1.00 93.50 134 THR A O 1
ATOM 1120 N N . LEU A 1 135 ? -11.230 -11.313 -0.471 1.00 92.88 135 LEU A N 1
ATOM 1121 C CA . LEU A 1 135 ? -12.661 -11.048 -0.304 1.00 92.88 135 LEU A CA 1
ATOM 1122 C C . LEU A 1 135 ? -13.447 -12.318 0.048 1.00 92.88 135 LEU A C 1
ATOM 1124 O O . LEU A 1 135 ? -14.237 -12.295 0.989 1.00 92.88 135 LEU A O 1
ATOM 1128 N N . ILE A 1 136 ? -13.198 -13.429 -0.653 1.00 93.88 136 ILE A N 1
ATOM 1129 C CA . ILE A 1 136 ? -13.806 -14.737 -0.360 1.00 93.88 136 ILE A CA 1
ATOM 1130 C C . ILE A 1 136 ? -13.441 -15.176 1.057 1.00 93.88 136 ILE A C 1
ATOM 1132 O O . ILE A 1 136 ? -14.311 -15.594 1.820 1.00 93.88 136 ILE A O 1
ATOM 1136 N N . PHE A 1 137 ? -12.171 -15.025 1.436 1.00 91.81 137 PHE A N 1
ATOM 1137 C CA . PHE A 1 137 ? -11.726 -15.316 2.789 1.00 91.81 137 PHE A CA 1
ATOM 1138 C C . PHE A 1 137 ? -12.470 -14.450 3.814 1.00 91.81 137 PHE A C 1
ATOM 1140 O O . PHE A 1 137 ? -13.046 -14.993 4.747 1.00 91.81 137 PHE A O 1
ATOM 1147 N N . CYS A 1 138 ? -12.572 -13.132 3.614 1.00 90.81 138 CYS A N 1
ATOM 1148 C CA . CYS A 1 138 ? -13.345 -12.256 4.500 1.00 90.81 138 CYS A CA 1
ATOM 1149 C C . CYS A 1 138 ? -14.815 -12.683 4.635 1.00 90.81 138 CYS A C 1
ATOM 1151 O O . CYS A 1 138 ? -15.339 -12.660 5.746 1.00 90.81 138 CYS A O 1
ATOM 1153 N N . ILE A 1 139 ? -15.469 -13.098 3.543 1.00 91.19 139 ILE A N 1
ATOM 1154 C CA . ILE A 1 139 ? -16.854 -13.600 3.567 1.00 91.19 139 ILE A CA 1
ATOM 1155 C C . ILE A 1 139 ? -16.965 -14.821 4.484 1.00 91.19 139 ILE A C 1
ATOM 1157 O O . ILE A 1 139 ? -17.795 -14.834 5.392 1.00 91.19 139 ILE A O 1
ATOM 1161 N N . ILE A 1 140 ? -16.101 -15.823 4.288 1.00 91.06 140 ILE A N 1
ATOM 1162 C CA . ILE A 1 140 ? -16.081 -17.054 5.096 1.00 91.06 140 ILE A CA 1
ATOM 1163 C C . ILE A 1 140 ? -15.921 -16.718 6.581 1.00 91.06 140 ILE A C 1
ATOM 1165 O O . ILE A 1 140 ? -16.627 -17.249 7.433 1.00 91.06 140 ILE A O 1
ATOM 1169 N N . VAL A 1 141 ? -15.012 -15.803 6.895 1.00 89.62 141 VAL A N 1
ATOM 1170 C CA . VAL A 1 141 ? -14.674 -15.434 8.273 1.00 89.62 141 VAL A CA 1
ATOM 1171 C C . VAL A 1 141 ? -15.811 -14.685 8.940 1.00 89.62 141 VAL A C 1
ATOM 1173 O O . VAL A 1 141 ? -16.124 -14.951 10.098 1.00 89.62 141 VAL A O 1
ATOM 1176 N N . ASN A 1 142 ? -16.464 -13.793 8.197 1.00 87.38 142 ASN A N 1
ATOM 1177 C CA . ASN A 1 142 ? -17.638 -13.085 8.677 1.00 87.38 142 ASN A CA 1
ATOM 1178 C C . ASN A 1 142 ? -18.769 -14.068 9.027 1.00 87.38 142 ASN A C 1
ATOM 1180 O O . ASN A 1 142 ? -19.377 -13.962 10.089 1.00 87.38 142 ASN A O 1
ATOM 1184 N N . HIS A 1 143 ? -18.976 -15.103 8.202 1.00 88.50 143 HIS A N 1
ATOM 1185 C CA . HIS A 1 143 ? -19.927 -16.177 8.508 1.00 88.50 143 HIS A CA 1
ATOM 1186 C C . HIS A 1 143 ? -19.541 -17.009 9.739 1.00 88.50 143 HIS A C 1
ATOM 1188 O O . HIS A 1 143 ? -20.422 -17.418 10.489 1.00 88.50 143 HIS A O 1
ATOM 1194 N N . LEU A 1 144 ? -18.247 -17.239 9.978 1.00 88.56 144 LEU A N 1
ATOM 1195 C CA . LEU A 1 144 ? -17.760 -17.963 11.159 1.00 88.56 144 LEU A CA 1
ATOM 1196 C C . LEU A 1 144 ? -17.745 -17.103 12.438 1.00 88.56 144 LEU A C 1
ATOM 1198 O O . LEU A 1 144 ? -17.582 -17.647 13.528 1.00 88.56 144 LEU A O 1
ATOM 1202 N N . SER A 1 145 ? -17.908 -15.777 12.319 1.00 83.00 145 SER A N 1
ATOM 1203 C CA . SER A 1 145 ? -17.983 -14.803 13.426 1.00 83.00 145 SER A CA 1
ATOM 1204 C C . SER A 1 145 ? -16.801 -14.834 14.409 1.00 83.00 145 SER A C 1
ATOM 1206 O O . SER A 1 145 ? -16.907 -14.366 15.542 1.00 83.00 145 SER A O 1
ATOM 1208 N N . HIS A 1 146 ? -15.647 -15.352 13.983 1.00 81.31 146 HIS A N 1
ATOM 1209 C CA . HIS A 1 146 ? -14.438 -15.402 14.797 1.00 81.31 146 HIS A CA 1
ATOM 1210 C C . HIS A 1 146 ? -13.196 -15.092 13.960 1.00 81.31 146 HIS A C 1
ATOM 1212 O O . HIS A 1 146 ? -12.918 -15.754 12.962 1.00 81.31 146 HIS A O 1
ATOM 1218 N N . SER A 1 147 ? -12.399 -14.128 14.423 1.00 82.69 147 SER A N 1
ATOM 1219 C CA . SER A 1 147 ? -11.072 -13.842 13.882 1.00 82.69 147 SER A CA 1
ATOM 1220 C C . SER A 1 147 ? -9.982 -14.392 14.796 1.00 82.69 147 SER A C 1
ATOM 1222 O O . SER A 1 147 ? -10.103 -14.476 16.011 1.00 82.69 147 SER A O 1
ATOM 1224 N N . SER A 1 148 ? -8.877 -14.783 14.187 1.00 85.25 148 SER A N 1
ATOM 1225 C CA . SER A 1 148 ? -7.751 -15.467 14.815 1.00 85.25 148 SER A CA 1
ATOM 1226 C C . SER A 1 148 ? -6.454 -15.041 14.139 1.00 85.25 148 SER A C 1
ATOM 1228 O O . SER A 1 148 ? -6.455 -14.389 13.092 1.00 85.25 148 SER A O 1
ATOM 1230 N N . THR A 1 149 ? -5.320 -15.468 14.685 1.00 86.19 149 THR A N 1
ATOM 1231 C CA . THR A 1 149 ? -4.005 -15.188 14.092 1.00 86.19 149 THR A CA 1
ATOM 1232 C C . THR A 1 149 ? -3.843 -15.748 12.673 1.00 86.19 149 THR A C 1
ATOM 1234 O O . THR A 1 149 ? -3.056 -15.200 11.903 1.00 86.19 149 THR A O 1
ATOM 1237 N N . VAL A 1 150 ? -4.601 -16.786 12.292 1.00 87.38 150 VAL A N 1
ATOM 1238 C CA . VAL A 1 150 ? -4.611 -17.342 10.924 1.00 87.38 150 VAL A CA 1
ATOM 1239 C C . VAL A 1 150 ? -5.081 -16.296 9.915 1.00 87.38 150 VAL A C 1
ATOM 1241 O O . VAL A 1 150 ? -4.467 -16.129 8.866 1.00 87.38 150 VAL A O 1
ATOM 1244 N N . HIS A 1 151 ? -6.102 -15.524 10.273 1.00 88.19 151 HIS A N 1
ATOM 1245 C CA . HIS A 1 151 ? -6.678 -14.489 9.422 1.00 88.19 151 HIS A CA 1
ATOM 1246 C C . HIS A 1 151 ? -5.670 -13.384 9.116 1.00 88.19 151 HIS A C 1
ATOM 1248 O O . HIS A 1 151 ? -5.468 -13.007 7.965 1.00 88.19 151 HIS A O 1
ATOM 1254 N N . ARG A 1 152 ? -4.941 -12.937 10.144 1.00 89.69 152 ARG A N 1
ATOM 1255 C CA . ARG A 1 152 ? -3.865 -11.950 9.987 1.00 89.69 152 ARG A CA 1
ATOM 1256 C C . 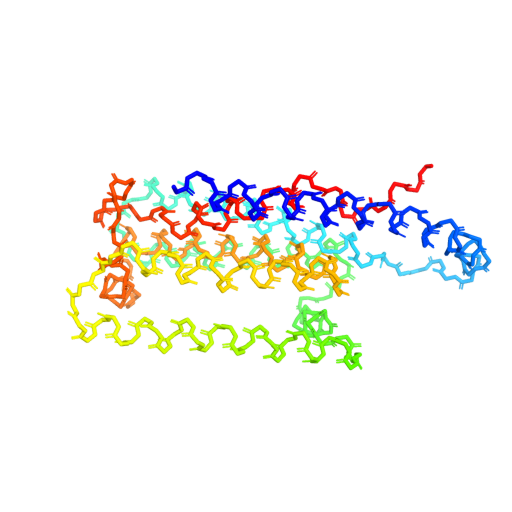ARG A 1 152 ? -2.741 -12.474 9.102 1.00 89.69 152 ARG A C 1
ATOM 1258 O O . ARG A 1 152 ? -2.230 -11.720 8.278 1.00 89.69 152 ARG A O 1
ATOM 1265 N N . LYS A 1 153 ? -2.373 -13.752 9.242 1.00 91.88 153 LYS A N 1
ATOM 1266 C CA . LYS A 1 153 ? -1.369 -14.394 8.379 1.00 91.88 153 LYS A CA 1
ATOM 1267 C C . LYS A 1 153 ? -1.827 -14.452 6.926 1.00 91.88 153 LYS A C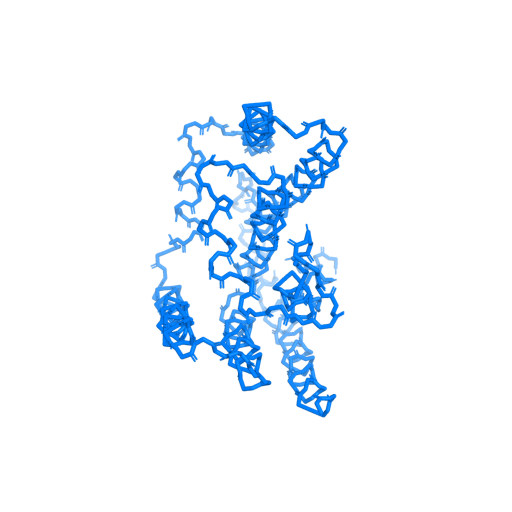 1
ATOM 1269 O O . LYS A 1 153 ? -1.011 -14.201 6.048 1.00 91.88 153 LYS A O 1
ATOM 1274 N N . PHE A 1 154 ? -3.107 -14.728 6.680 1.00 93.44 154 PHE A N 1
ATOM 1275 C CA . PHE A 1 154 ? -3.666 -14.735 5.332 1.00 93.44 154 PHE A CA 1
ATOM 1276 C C . PHE A 1 154 ? -3.539 -13.357 4.666 1.00 93.44 154 PHE A C 1
ATOM 1278 O O . PHE A 1 154 ? -2.997 -13.267 3.569 1.00 93.44 154 PHE A O 1
ATOM 1285 N N . PHE A 1 155 ? -3.928 -12.276 5.356 1.00 92.88 155 PHE A N 1
ATOM 1286 C CA . PHE A 1 155 ? -3.773 -10.915 4.824 1.00 92.88 155 PHE A CA 1
ATOM 1287 C C . PHE A 1 155 ? -2.308 -10.542 4.562 1.00 92.88 155 PHE A C 1
ATOM 1289 O O . PHE A 1 155 ? -1.997 -9.993 3.508 1.00 92.88 155 PHE A O 1
ATOM 1296 N N . HIS A 1 156 ? -1.394 -10.863 5.487 1.00 93.25 156 HIS A N 1
ATOM 1297 C CA . HIS A 1 156 ? 0.040 -10.650 5.256 1.00 93.25 156 HIS A CA 1
ATOM 1298 C C . HIS A 1 156 ? 0.519 -11.415 4.027 1.00 93.25 156 HIS A C 1
ATOM 1300 O O . HIS A 1 156 ? 1.227 -10.855 3.202 1.00 93.25 156 HIS A O 1
ATOM 1306 N N . PHE A 1 157 ? 0.115 -12.675 3.882 1.00 95.00 157 PHE A N 1
ATOM 1307 C CA . PHE A 1 157 ? 0.514 -13.504 2.756 1.00 95.00 157 PHE A CA 1
ATOM 1308 C C . PHE A 1 157 ? 0.052 -12.918 1.417 1.00 95.00 157 PHE A C 1
ATOM 1310 O O . PHE A 1 157 ? 0.880 -12.713 0.529 1.00 95.00 157 PHE A O 1
ATOM 1317 N N . THR A 1 158 ? -1.233 -12.577 1.275 1.00 95.38 158 THR A N 1
ATOM 1318 C CA . THR A 1 158 ? -1.769 -12.033 0.016 1.00 95.38 158 THR A CA 1
ATOM 1319 C C . THR A 1 158 ? -1.138 -10.693 -0.353 1.00 95.38 158 THR A C 1
ATOM 1321 O O . THR A 1 158 ? -0.817 -10.460 -1.515 1.00 95.38 158 THR A O 1
ATOM 1324 N N . VAL A 1 159 ? -0.909 -9.817 0.628 1.00 95.75 159 VAL A N 1
ATOM 1325 C CA . VAL A 1 159 ? -0.286 -8.506 0.390 1.00 95.75 159 VAL A CA 1
ATOM 1326 C C . VAL A 1 159 ? 1.202 -8.651 0.073 1.00 95.75 159 VAL A C 1
ATOM 1328 O O . VAL A 1 159 ? 1.699 -7.983 -0.831 1.00 95.75 159 VAL A O 1
ATOM 1331 N N . SER A 1 160 ? 1.914 -9.552 0.754 1.00 95.88 160 SER A N 1
ATOM 1332 C CA . SER A 1 160 ? 3.312 -9.857 0.441 1.00 95.88 160 SER A CA 1
ATOM 1333 C C . SER A 1 160 ? 3.467 -10.415 -0.971 1.00 95.88 160 SER A C 1
ATOM 1335 O O . SER A 1 160 ? 4.396 -10.017 -1.663 1.00 95.88 160 SER A O 1
ATOM 1337 N N . LEU A 1 161 ? 2.546 -11.264 -1.448 1.00 96.19 161 LEU A N 1
ATOM 1338 C CA . LEU A 1 161 ? 2.552 -11.730 -2.840 1.00 96.19 161 LEU A CA 1
ATOM 1339 C C . LEU A 1 161 ? 2.425 -10.573 -3.838 1.00 96.19 161 LEU A C 1
ATOM 1341 O O . LEU A 1 161 ? 3.190 -10.514 -4.802 1.00 96.19 161 LEU A O 1
ATOM 1345 N N . ILE A 1 162 ? 1.505 -9.634 -3.596 1.00 97.06 162 ILE A N 1
ATOM 1346 C CA . ILE A 1 162 ? 1.348 -8.420 -4.415 1.00 97.06 162 ILE A CA 1
ATOM 1347 C C . ILE A 1 162 ? 2.633 -7.579 -4.383 1.00 97.06 162 ILE A C 1
ATOM 1349 O O . ILE A 1 162 ? 3.105 -7.134 -5.425 1.00 97.06 162 ILE A O 1
ATOM 1353 N N . CYS A 1 163 ? 3.233 -7.393 -3.204 1.00 95.00 163 CYS A N 1
ATOM 1354 C CA . CYS A 1 163 ? 4.473 -6.634 -3.048 1.00 95.00 163 CYS A CA 1
ATOM 1355 C C . CYS A 1 163 ? 5.646 -7.282 -3.804 1.00 95.00 163 CYS A C 1
ATOM 1357 O O . CYS A 1 163 ? 6.295 -6.619 -4.612 1.00 95.00 163 CYS A O 1
ATOM 1359 N N . ILE A 1 164 ? 5.878 -8.584 -3.606 1.00 93.62 164 ILE A N 1
ATOM 1360 C CA . ILE A 1 164 ? 6.976 -9.338 -4.232 1.00 93.62 164 ILE A CA 1
ATOM 1361 C C . ILE A 1 164 ? 6.846 -9.322 -5.755 1.00 93.62 164 ILE A C 1
ATOM 1363 O O . ILE A 1 164 ? 7.789 -8.951 -6.454 1.00 93.62 164 ILE A O 1
ATOM 1367 N N . THR A 1 165 ? 5.674 -9.694 -6.277 1.00 94.50 165 THR A N 1
ATOM 1368 C CA . THR A 1 165 ? 5.440 -9.723 -7.730 1.00 94.50 165 THR A CA 1
ATOM 1369 C C . THR A 1 165 ? 5.503 -8.323 -8.334 1.00 94.50 165 THR A C 1
ATOM 1371 O O . THR A 1 165 ? 6.083 -8.141 -9.402 1.00 94.50 165 THR A O 1
ATOM 1374 N N . GLY A 1 166 ? 5.010 -7.309 -7.623 1.00 93.19 166 GLY A N 1
ATOM 1375 C CA . GLY A 1 166 ? 5.151 -5.917 -8.019 1.00 93.19 166 GLY A CA 1
ATOM 1376 C C . GLY A 1 166 ? 6.604 -5.469 -8.122 1.00 93.19 166 GLY A C 1
ATOM 1377 O O . GLY A 1 166 ? 6.989 -4.908 -9.140 1.00 93.19 166 GLY A O 1
ATOM 1378 N N . ILE A 1 167 ? 7.432 -5.751 -7.114 1.00 91.56 167 ILE A N 1
ATOM 1379 C CA . ILE A 1 167 ? 8.861 -5.403 -7.135 1.00 91.56 167 ILE A CA 1
ATOM 1380 C C . ILE A 1 167 ? 9.573 -6.121 -8.286 1.00 91.56 167 ILE A C 1
ATOM 1382 O O . ILE A 1 167 ? 10.383 -5.505 -8.972 1.00 91.56 167 ILE A O 1
ATOM 1386 N N . GLN A 1 168 ? 9.265 -7.403 -8.505 1.00 90.75 168 GLN A N 1
ATOM 1387 C CA . GLN A 1 168 ? 9.933 -8.232 -9.507 1.00 90.75 168 GLN A CA 1
ATOM 1388 C C . GLN A 1 168 ? 9.575 -7.852 -10.948 1.00 90.75 168 GLN A C 1
ATOM 1390 O O . GLN A 1 168 ? 10.447 -7.875 -11.818 1.00 90.75 168 GLN A O 1
ATOM 1395 N N . TYR A 1 169 ? 8.303 -7.556 -11.216 1.00 91.38 169 TYR A N 1
ATOM 1396 C CA . TYR A 1 169 ? 7.820 -7.351 -12.579 1.00 91.38 169 TYR A CA 1
ATOM 1397 C C . TYR A 1 169 ? 7.631 -5.872 -12.916 1.00 91.38 169 TYR A C 1
ATOM 1399 O O . TYR A 1 169 ? 7.956 -5.467 -14.029 1.00 91.38 169 TYR A O 1
ATOM 1407 N N . ASP A 1 170 ? 7.150 -5.038 -11.991 1.00 91.12 170 ASP A N 1
ATOM 1408 C CA . ASP A 1 170 ? 6.917 -3.623 -12.279 1.00 91.12 170 ASP A CA 1
ATOM 1409 C C . ASP A 1 170 ? 7.011 -2.711 -11.052 1.00 91.12 170 ASP A C 1
ATOM 1411 O O . ASP A 1 170 ? 6.009 -2.312 -10.446 1.00 91.12 170 ASP A O 1
ATOM 1415 N N . PHE A 1 171 ? 8.253 -2.359 -10.719 1.00 91.81 171 PHE A N 1
ATOM 1416 C CA . PHE A 1 171 ? 8.584 -1.546 -9.555 1.00 91.81 171 PHE A CA 1
ATOM 1417 C C . PHE A 1 171 ? 7.851 -0.194 -9.528 1.00 91.81 171 PHE A C 1
ATOM 1419 O O . PHE A 1 171 ? 7.289 0.183 -8.501 1.00 91.81 171 PHE A O 1
ATOM 1426 N N . GLU A 1 172 ? 7.828 0.543 -10.647 1.00 91.56 172 GLU A N 1
ATOM 1427 C CA . GLU A 1 172 ? 7.201 1.873 -10.695 1.00 91.56 172 GLU A CA 1
ATOM 1428 C C . GLU A 1 172 ? 5.689 1.786 -10.430 1.00 91.56 172 GLU A C 1
ATOM 1430 O O . GLU A 1 172 ? 5.133 2.611 -9.701 1.00 91.56 172 GLU A O 1
ATOM 1435 N N . PHE A 1 173 ? 5.012 0.778 -10.989 1.00 93.69 173 PHE A N 1
ATOM 1436 C CA . PHE A 1 173 ? 3.576 0.609 -10.798 1.00 93.69 173 PHE A CA 1
ATOM 1437 C C . PHE A 1 173 ? 3.214 0.131 -9.395 1.00 93.69 173 PHE A C 1
ATOM 1439 O O . PHE A 1 173 ? 2.232 0.628 -8.839 1.00 93.69 173 PHE A O 1
ATOM 1446 N N . ILE A 1 174 ? 3.971 -0.803 -8.801 1.00 94.75 174 ILE A N 1
ATOM 1447 C CA . ILE A 1 174 ? 3.704 -1.210 -7.414 1.00 94.75 174 ILE A CA 1
ATOM 1448 C C . ILE A 1 174 ? 3.988 -0.067 -6.444 1.00 94.75 174 ILE A C 1
ATOM 1450 O O . ILE A 1 174 ? 3.213 0.129 -5.514 1.00 94.75 174 ILE A O 1
ATOM 1454 N N . TRP A 1 175 ? 5.028 0.736 -6.692 1.00 95.00 175 TRP A N 1
ATOM 1455 C CA . TRP A 1 175 ? 5.330 1.922 -5.894 1.00 95.00 175 TRP A CA 1
ATOM 1456 C C . TRP A 1 175 ? 4.151 2.897 -5.901 1.00 95.00 175 TRP A C 1
ATOM 1458 O O . TRP A 1 175 ? 3.665 3.294 -4.841 1.00 95.00 175 TRP A O 1
ATOM 1468 N N . LEU A 1 176 ? 3.632 3.215 -7.092 1.00 95.50 176 LEU A N 1
ATOM 1469 C CA . LEU A 1 176 ? 2.462 4.078 -7.243 1.00 95.50 176 LEU A CA 1
ATOM 1470 C C . LEU A 1 176 ? 1.231 3.474 -6.550 1.00 95.50 176 LEU A C 1
ATOM 1472 O O . LEU A 1 176 ? 0.566 4.139 -5.756 1.00 95.50 176 LEU A O 1
ATOM 1476 N N . SER A 1 177 ? 0.936 2.207 -6.839 1.00 96.12 177 SER A N 1
ATOM 1477 C CA . SER A 1 177 ? -0.259 1.519 -6.344 1.00 96.12 177 SER A CA 1
ATOM 1478 C C . SER A 1 177 ? -0.256 1.380 -4.823 1.00 96.12 177 SER A C 1
ATOM 1480 O O . SER A 1 177 ? -1.297 1.570 -4.196 1.00 96.12 177 SER A O 1
ATOM 1482 N N . ALA A 1 178 ? 0.899 1.105 -4.212 1.00 97.06 178 ALA A N 1
ATOM 1483 C CA . ALA A 1 178 ? 1.041 0.981 -2.766 1.00 97.06 178 ALA A CA 1
ATOM 1484 C C . ALA A 1 178 ? 0.769 2.315 -2.052 1.00 97.06 178 ALA A C 1
ATOM 1486 O O . ALA A 1 178 ? 0.001 2.347 -1.089 1.00 97.06 178 ALA A O 1
ATOM 1487 N N . TRP A 1 179 ? 1.313 3.430 -2.558 1.00 97.38 179 TRP A N 1
ATOM 1488 C CA . TRP A 1 179 ? 1.042 4.764 -2.006 1.00 97.38 179 TRP A CA 1
ATOM 1489 C C . TRP A 1 179 ? -0.436 5.152 -2.112 1.00 97.38 179 TRP A C 1
ATOM 1491 O O . TRP A 1 179 ? -1.023 5.639 -1.142 1.00 97.38 179 TRP A O 1
ATOM 1501 N N . LEU A 1 180 ? -1.055 4.920 -3.274 1.00 97.44 180 LEU A N 1
ATOM 1502 C CA . LEU A 1 180 ? -2.473 5.225 -3.479 1.00 97.44 180 LEU A CA 1
ATOM 1503 C C . LEU A 1 180 ? -3.378 4.334 -2.617 1.00 97.44 180 LEU A C 1
ATOM 1505 O O . LEU A 1 180 ? -4.336 4.830 -2.028 1.00 97.44 180 LEU A O 1
ATOM 1509 N N . THR A 1 181 ? -3.051 3.047 -2.478 1.00 97.19 181 THR A N 1
ATOM 1510 C CA . THR A 1 181 ? -3.803 2.110 -1.626 1.00 97.19 181 THR A CA 1
ATOM 1511 C C . THR A 1 181 ? -3.719 2.506 -0.154 1.00 97.19 181 THR A C 1
ATOM 1513 O O . THR A 1 181 ? -4.741 2.516 0.532 1.00 97.19 181 THR A O 1
ATOM 1516 N N . LEU A 1 182 ? -2.540 2.919 0.326 1.00 97.75 182 LEU A N 1
ATOM 1517 C CA . LEU A 1 182 ? -2.385 3.450 1.681 1.00 97.75 182 LEU A CA 1
ATOM 1518 C C . LEU A 1 182 ? -3.282 4.678 1.906 1.00 97.75 182 LEU A C 1
ATOM 1520 O O . LEU A 1 182 ? -3.979 4.749 2.917 1.00 97.75 182 LEU A O 1
ATOM 1524 N N . CYS A 1 183 ? -3.322 5.610 0.945 1.00 98.06 183 CYS A N 1
ATOM 1525 C CA . CYS A 1 183 ? -4.209 6.774 1.012 1.00 98.06 183 CYS A CA 1
ATOM 1526 C C . CYS A 1 183 ? -5.687 6.361 1.097 1.00 98.06 183 CYS A C 1
ATOM 1528 O O . CYS A 1 183 ? -6.427 6.879 1.934 1.00 98.06 183 CYS A O 1
ATOM 1530 N N . ILE A 1 184 ? -6.111 5.394 0.275 1.00 97.25 184 ILE A N 1
ATOM 1531 C CA . ILE A 1 184 ? -7.480 4.861 0.280 1.00 97.25 184 ILE A CA 1
ATOM 1532 C C . ILE A 1 184 ? -7.829 4.259 1.646 1.00 97.25 184 ILE A C 1
ATOM 1534 O O . ILE A 1 184 ? -8.896 4.561 2.176 1.00 97.25 184 ILE A O 1
ATOM 1538 N N . PHE A 1 185 ? -6.943 3.464 2.254 1.00 96.44 185 PHE A N 1
ATOM 1539 C CA . PHE A 1 185 ? -7.195 2.870 3.574 1.00 96.44 185 PHE A CA 1
ATOM 1540 C C . PHE A 1 185 ? -7.337 3.927 4.673 1.00 96.44 185 PHE A C 1
ATOM 1542 O O . PHE A 1 185 ? -8.240 3.821 5.501 1.00 96.44 185 PHE A O 1
ATOM 1549 N N . VAL A 1 186 ? -6.521 4.985 4.643 1.00 97.38 186 VAL A N 1
ATOM 1550 C CA . VAL A 1 186 ? -6.669 6.122 5.568 1.00 97.38 186 VAL A CA 1
ATOM 1551 C C . VAL A 1 186 ? -8.012 6.831 5.359 1.00 97.38 186 VAL A C 1
ATOM 1553 O O . VAL A 1 186 ? -8.712 7.116 6.327 1.00 97.38 186 VAL A O 1
ATOM 1556 N N . ILE A 1 187 ? -8.411 7.088 4.109 1.00 96.38 187 ILE A N 1
ATOM 1557 C CA . ILE A 1 187 ? -9.693 7.735 3.781 1.00 96.38 187 ILE A CA 1
ATOM 1558 C C . ILE A 1 187 ? -10.882 6.889 4.261 1.00 96.38 187 ILE A C 1
ATOM 1560 O O . ILE A 1 187 ? -11.795 7.422 4.894 1.00 96.38 187 ILE A O 1
ATOM 1564 N N . ILE A 1 188 ? -10.867 5.579 3.992 1.00 95.25 188 ILE A N 1
ATOM 1565 C CA . ILE A 1 188 ? -11.894 4.630 4.445 1.00 95.25 188 ILE A CA 1
ATOM 1566 C C . ILE A 1 188 ? -12.011 4.661 5.972 1.00 95.25 188 ILE A C 1
ATOM 1568 O O . ILE A 1 188 ? -13.120 4.745 6.503 1.00 95.25 188 ILE A O 1
ATOM 1572 N N . GLU A 1 189 ? -10.881 4.661 6.682 1.00 95.44 189 GLU A N 1
ATOM 1573 C CA . GLU A 1 189 ? -10.869 4.706 8.143 1.00 95.44 189 GLU A CA 1
ATOM 1574 C C . GLU A 1 189 ? -11.404 6.036 8.697 1.00 95.44 189 GLU A C 1
ATOM 1576 O O . GLU A 1 189 ? -12.137 6.054 9.688 1.00 95.44 189 GLU A O 1
ATOM 1581 N N . VAL A 1 190 ? -11.132 7.164 8.034 1.00 94.69 190 VAL A N 1
ATOM 1582 C CA . VAL A 1 190 ? -11.734 8.461 8.391 1.00 94.69 190 VAL A CA 1
ATOM 1583 C C . VAL A 1 190 ? -13.256 8.423 8.222 1.00 94.69 190 VAL A C 1
ATOM 1585 O O . VAL A 1 190 ? -13.984 8.851 9.119 1.00 94.69 190 VAL A O 1
ATOM 1588 N N . PHE A 1 191 ? -13.763 7.881 7.111 1.00 94.31 191 PHE A N 1
ATOM 1589 C CA . PHE A 1 191 ? -15.207 7.744 6.893 1.00 94.31 191 PHE A CA 1
ATOM 1590 C C . PHE A 1 191 ? -15.874 6.833 7.930 1.00 94.31 191 PHE A C 1
ATOM 1592 O O . PHE A 1 191 ? -16.936 7.181 8.462 1.00 94.31 191 PHE A O 1
ATO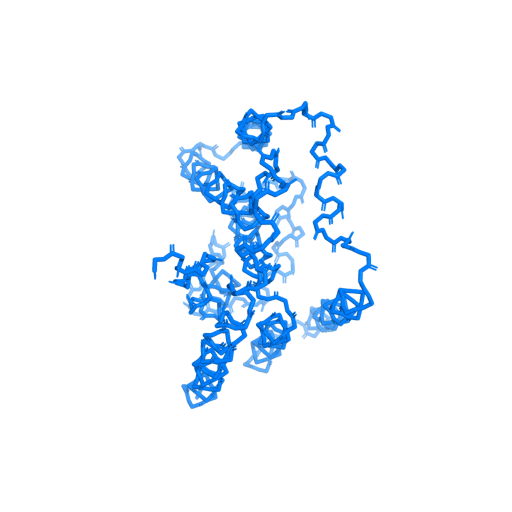M 1599 N N . ARG A 1 192 ? -15.240 5.699 8.253 1.00 94.88 192 ARG A N 1
ATOM 1600 C CA . ARG A 1 192 ? -15.723 4.751 9.263 1.00 94.88 192 ARG A CA 1
ATOM 1601 C C . ARG A 1 192 ? -15.729 5.370 10.660 1.00 94.88 192 ARG A C 1
ATOM 1603 O O . ARG A 1 192 ? -16.773 5.380 11.308 1.00 94.88 192 ARG A O 1
ATOM 1610 N N . SER A 1 193 ? -14.601 5.928 11.103 1.00 93.56 193 SER A N 1
ATOM 1611 C CA . SER A 1 193 ? -14.439 6.521 12.442 1.00 93.56 193 SER A CA 1
ATOM 1612 C C . SER A 1 193 ? -15.359 7.723 12.681 1.00 93.56 193 SER A C 1
ATOM 1614 O O . SER A 1 193 ? -15.808 7.954 13.802 1.00 93.56 193 SER A O 1
ATOM 1616 N N . LYS A 1 194 ? -15.704 8.472 11.625 1.00 93.69 194 LYS A N 1
ATOM 1617 C CA . LYS A 1 194 ? -16.682 9.571 11.670 1.00 93.69 194 LYS A CA 1
ATOM 1618 C C . LYS A 1 194 ? -18.125 9.123 11.422 1.00 93.69 194 LYS A C 1
ATOM 1620 O O . LYS A 1 194 ? -19.011 9.964 11.264 1.00 93.69 194 LYS A O 1
ATOM 1625 N N . SER A 1 195 ? -18.379 7.819 11.412 1.00 93.50 195 SER A N 1
ATOM 1626 C CA . SER A 1 195 ? -19.675 7.180 11.174 1.00 93.50 195 SER A CA 1
ATOM 1627 C C . SER A 1 195 ? -20.458 7.755 9.985 1.00 93.50 195 SER A C 1
ATOM 1629 O O . SER A 1 195 ? -21.675 7.896 10.066 1.00 93.50 195 SER A O 1
AT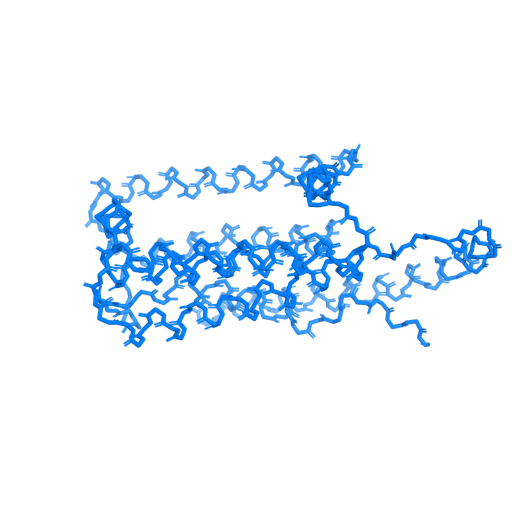OM 1631 N N . VAL A 1 196 ? -19.785 8.086 8.879 1.00 92.94 196 VAL A N 1
ATOM 1632 C CA . VAL A 1 196 ? -20.413 8.696 7.695 1.00 92.94 196 VAL A CA 1
ATOM 1633 C C . VAL A 1 196 ? -21.296 7.667 6.958 1.00 92.94 196 VAL A C 1
ATOM 1635 O O . VAL A 1 196 ? -20.756 6.692 6.430 1.00 92.94 196 VAL A O 1
ATOM 1638 N N . PRO A 1 197 ? -22.635 7.830 6.894 1.00 90.31 197 PRO A N 1
ATOM 1639 C CA . PRO A 1 197 ? -23.503 6.989 6.070 1.00 90.31 197 PRO A CA 1
ATOM 1640 C C . PRO A 1 197 ? -23.262 7.189 4.557 1.00 90.31 197 PRO A C 1
ATOM 1642 O O . PRO A 1 197 ? -22.872 8.280 4.134 1.00 90.31 197 PRO A O 1
ATOM 1645 N N . PRO A 1 198 ? -23.527 6.166 3.721 1.00 87.19 198 PRO A N 1
ATOM 1646 C CA . PRO A 1 198 ? -23.934 4.805 4.096 1.00 87.19 198 PRO A CA 1
ATOM 1647 C C . PRO A 1 198 ? -22.756 3.921 4.544 1.00 87.19 198 PRO A C 1
ATOM 1649 O O . PRO A 1 198 ? -22.965 2.819 5.040 1.00 87.19 198 PRO A O 1
ATOM 1652 N N . TRP A 1 199 ? -21.522 4.401 4.376 1.00 86.94 199 TRP A N 1
ATOM 1653 C CA . TRP A 1 199 ? -20.291 3.618 4.478 1.00 86.94 199 TRP A CA 1
ATOM 1654 C C . TRP A 1 199 ? -20.044 3.030 5.863 1.00 86.94 199 TRP A C 1
ATOM 1656 O O . TRP A 1 199 ? -19.609 1.891 5.975 1.00 86.94 199 TRP A O 1
ATOM 1666 N N . SER A 1 200 ? -20.322 3.792 6.918 1.00 86.56 200 SER A N 1
ATOM 1667 C CA . SER A 1 200 ? -19.925 3.441 8.283 1.00 86.56 200 SER A CA 1
ATOM 1668 C C . SER A 1 200 ? -20.463 2.107 8.777 1.00 86.56 200 SER A C 1
ATOM 1670 O O . SER A 1 200 ? -19.712 1.354 9.392 1.00 86.56 200 SER A O 1
ATOM 1672 N N . LYS A 1 201 ? -21.735 1.800 8.494 1.00 89.44 201 LYS A N 1
ATOM 1673 C CA . LYS A 1 201 ? -22.352 0.531 8.890 1.00 89.44 201 LYS A CA 1
ATOM 1674 C C . LYS A 1 201 ? -21.661 -0.638 8.192 1.00 89.44 201 LYS A C 1
ATOM 1676 O O . LYS A 1 201 ? -21.117 -1.498 8.870 1.00 89.44 201 LYS A O 1
ATOM 1681 N N . TYR A 1 202 ? -21.582 -0.596 6.860 1.00 89.31 202 TYR A N 1
ATOM 1682 C CA . TYR A 1 202 ? -20.911 -1.636 6.079 1.00 89.31 202 TYR A CA 1
ATOM 1683 C C . TYR A 1 202 ? -19.451 -1.809 6.508 1.00 89.31 202 TYR A C 1
ATOM 1685 O O . TYR A 1 202 ? -19.006 -2.917 6.768 1.00 89.31 202 TYR A O 1
ATOM 1693 N N . LEU A 1 203 ? -18.699 -0.720 6.649 1.00 90.56 203 LEU A N 1
ATOM 1694 C CA . LEU A 1 203 ? -17.298 -0.796 7.058 1.00 90.56 203 LEU A CA 1
ATOM 1695 C C . LEU A 1 203 ? -17.141 -1.400 8.459 1.00 90.56 203 LEU A C 1
ATOM 1697 O O . LEU A 1 203 ? -16.229 -2.190 8.668 1.00 90.56 203 LEU A O 1
ATOM 1701 N N . ASN A 1 204 ? -18.022 -1.074 9.405 1.00 92.06 204 ASN A N 1
ATOM 1702 C CA . ASN A 1 204 ? -17.992 -1.680 10.734 1.00 92.06 204 ASN A CA 1
ATOM 1703 C C . ASN A 1 204 ? -18.320 -3.179 10.696 1.00 92.06 204 ASN A C 1
ATOM 1705 O O . ASN A 1 204 ? -17.577 -3.952 11.295 1.00 92.06 204 ASN A O 1
ATOM 1709 N N . ASP A 1 205 ? -19.356 -3.590 9.961 1.00 88.19 205 ASP A N 1
ATOM 1710 C CA . ASP A 1 205 ? -19.762 -5.000 9.854 1.00 88.19 205 ASP A CA 1
ATOM 1711 C C . ASP A 1 205 ? -18.617 -5.880 9.318 1.00 88.19 205 ASP A C 1
ATOM 1713 O O . ASP A 1 205 ? -18.414 -6.997 9.784 1.00 88.19 205 ASP A O 1
ATOM 1717 N N . TRP A 1 206 ? -17.822 -5.356 8.381 1.00 88.25 206 TRP A N 1
ATOM 1718 C CA . TRP A 1 206 ? -16.701 -6.086 7.785 1.00 88.25 206 TRP A CA 1
ATOM 1719 C C . TRP A 1 206 ? -15.379 -5.961 8.549 1.00 88.25 206 TRP A C 1
ATOM 1721 O O . TRP A 1 206 ? -14.574 -6.888 8.504 1.00 88.25 206 TRP A O 1
ATOM 1731 N N . LEU A 1 207 ? -15.105 -4.830 9.212 1.00 89.81 207 LEU A N 1
ATOM 1732 C CA . LEU A 1 207 ? -13.794 -4.568 9.825 1.00 89.81 207 LEU A CA 1
ATOM 1733 C C . LEU A 1 207 ? -13.745 -4.874 11.324 1.00 89.81 207 LEU A C 1
ATOM 1735 O O . LEU A 1 207 ? -12.685 -5.260 11.814 1.00 89.81 207 LEU A O 1
ATOM 1739 N N . LEU A 1 208 ? -14.854 -4.734 12.064 1.00 91.06 208 LEU A N 1
ATOM 1740 C CA . LEU A 1 208 ? -14.845 -4.909 13.524 1.00 91.06 208 LEU A CA 1
ATOM 1741 C C . LEU A 1 208 ? -14.492 -6.341 13.945 1.00 91.06 208 LEU A C 1
ATOM 1743 O O . LEU A 1 208 ? -13.834 -6.521 14.967 1.00 91.06 208 LEU A O 1
ATOM 1747 N N . ILE A 1 209 ? -14.848 -7.347 13.138 1.00 89.38 209 ILE A N 1
ATOM 1748 C CA . ILE A 1 209 ? -14.476 -8.749 13.384 1.00 89.38 209 ILE A CA 1
ATOM 1749 C C . ILE A 1 209 ? -12.952 -8.958 13.399 1.00 89.38 209 ILE A C 1
ATOM 1751 O O . ILE A 1 209 ? -12.462 -9.886 14.037 1.00 89.38 209 ILE A O 1
ATOM 1755 N N . PHE A 1 210 ? -12.184 -8.086 12.738 1.00 88.50 210 PHE A N 1
ATOM 1756 C CA . PHE A 1 210 ? -10.728 -8.187 12.627 1.00 88.50 210 PHE A CA 1
ATOM 1757 C C . PHE A 1 210 ? -9.954 -7.319 13.628 1.00 88.50 210 PHE A C 1
ATOM 1759 O O . PHE A 1 210 ? -8.726 -7.273 13.526 1.00 88.50 210 PHE A O 1
ATOM 1766 N N . ILE A 1 211 ? -10.629 -6.667 14.586 1.00 89.44 211 ILE A N 1
ATOM 1767 C CA . ILE A 1 211 ? -9.981 -5.836 15.613 1.00 89.44 211 ILE A CA 1
ATOM 1768 C C . ILE A 1 211 ? -8.841 -6.596 16.309 1.00 89.44 211 ILE A C 1
ATOM 1770 O O . ILE A 1 211 ? -8.965 -7.760 16.704 1.00 89.44 211 ILE A O 1
ATOM 1774 N N . ASP A 1 212 ? -7.711 -5.913 16.471 1.00 86.56 212 ASP A N 1
ATOM 1775 C CA . ASP A 1 212 ? -6.569 -6.365 17.259 1.00 86.56 212 ASP A CA 1
ATOM 1776 C C . ASP A 1 212 ? -6.345 -5.483 18.499 1.00 86.56 212 ASP A C 1
ATOM 1778 O O . ASP A 1 212 ? -6.981 -4.451 18.676 1.00 86.56 212 ASP A O 1
ATOM 1782 N N . LYS A 1 213 ? -5.395 -5.865 19.358 1.00 88.00 213 LYS A N 1
ATOM 1783 C CA . LYS A 1 213 ? -4.993 -5.140 20.576 1.00 88.00 213 LYS A CA 1
ATOM 1784 C C . LYS A 1 213 ? -4.591 -3.681 20.329 1.00 88.00 213 LYS A C 1
ATOM 1786 O O . LYS A 1 213 ? -4.642 -2.879 21.253 1.00 88.00 213 LYS A O 1
ATOM 1791 N N . GLN A 1 214 ? -4.144 -3.365 19.115 1.00 87.31 214 GLN A N 1
ATOM 1792 C CA . GLN A 1 214 ? -3.758 -2.015 18.692 1.00 87.31 214 GLN A CA 1
ATOM 1793 C C . GLN A 1 214 ? -4.929 -1.188 18.137 1.00 87.31 214 GLN A C 1
ATOM 1795 O O . GLN A 1 214 ? -4.772 0.009 17.908 1.00 87.31 214 GLN A O 1
ATOM 1800 N N . ASP A 1 215 ? -6.081 -1.819 17.904 1.00 91.88 215 ASP A N 1
ATOM 1801 C CA . ASP A 1 215 ? -7.281 -1.177 17.386 1.00 91.88 215 ASP A CA 1
ATOM 1802 C C . ASP A 1 215 ? -8.259 -0.849 18.519 1.00 91.88 215 ASP A C 1
ATOM 1804 O O . ASP A 1 215 ? -8.204 -1.371 19.631 1.00 91.88 215 ASP A O 1
ATOM 1808 N N . SER A 1 216 ? -9.224 0.004 18.205 1.00 92.31 216 SER A N 1
ATOM 1809 C CA . SER A 1 216 ? -10.419 0.220 19.009 1.00 92.31 216 SER A CA 1
ATOM 1810 C C . SER A 1 216 ? -11.635 0.327 18.087 1.00 92.31 216 SER A C 1
ATOM 1812 O O . SER A 1 216 ? -11.488 0.675 16.914 1.00 92.31 216 SER A O 1
ATOM 1814 N N . PRO A 1 217 ? -12.869 0.149 18.590 1.00 90.06 217 PRO A N 1
ATOM 1815 C CA . PRO A 1 217 ? -14.065 0.375 17.776 1.00 90.06 217 PRO A CA 1
ATOM 1816 C C . PRO A 1 217 ? -14.117 1.775 17.137 1.00 90.06 217 PRO A C 1
ATOM 1818 O O . PRO A 1 217 ? -14.696 1.957 16.066 1.00 90.06 217 PRO A O 1
ATOM 1821 N N . LYS A 1 218 ? -13.470 2.771 17.761 1.00 92.06 218 LYS A N 1
ATOM 1822 C CA . LYS A 1 218 ? -13.376 4.148 17.251 1.00 92.06 218 LYS A CA 1
ATOM 1823 C C . LYS A 1 218 ? -12.274 4.343 16.208 1.00 92.06 218 LYS A C 1
ATOM 1825 O O . LYS A 1 218 ? -12.388 5.267 15.412 1.00 92.06 218 LYS A O 1
ATOM 1830 N N . LEU A 1 219 ? -11.242 3.499 16.205 1.00 93.56 219 LEU A N 1
ATOM 1831 C CA . LEU A 1 219 ? -10.063 3.643 15.351 1.00 93.56 219 LEU A CA 1
ATOM 1832 C C . LEU A 1 219 ? -9.440 2.272 15.039 1.00 93.56 219 LEU A C 1
ATOM 1834 O O . LEU A 1 219 ? -8.896 1.638 15.941 1.00 93.56 219 LEU A O 1
ATOM 1838 N N . ILE A 1 220 ? -9.509 1.836 13.782 1.00 93.94 220 ILE A N 1
ATOM 1839 C CA . ILE A 1 220 ? -8.951 0.571 13.284 1.00 93.94 220 ILE A CA 1
ATOM 1840 C C . ILE A 1 220 ? -7.722 0.899 12.430 1.00 93.94 220 ILE A C 1
ATOM 1842 O O . ILE A 1 220 ? -7.830 1.460 11.342 1.00 93.94 220 ILE A O 1
ATOM 1846 N N . LEU A 1 221 ? -6.540 0.558 12.933 1.00 93.62 221 LEU A N 1
ATOM 1847 C CA . LEU A 1 221 ? -5.244 0.857 12.326 1.00 93.62 221 LEU A CA 1
ATOM 1848 C C . LEU A 1 221 ? -4.584 -0.375 11.711 1.00 93.62 221 LEU A C 1
ATOM 1850 O O . LEU A 1 221 ? -3.732 -0.220 10.840 1.00 93.62 221 LEU A O 1
ATOM 1854 N N . THR A 1 222 ? -4.980 -1.589 12.103 1.00 93.12 222 THR A N 1
ATOM 1855 C CA . THR A 1 222 ? -4.353 -2.836 11.639 1.00 93.12 222 THR A CA 1
ATOM 1856 C C . THR A 1 222 ? -4.168 -2.924 10.113 1.00 93.12 222 THR A C 1
ATOM 1858 O O . THR A 1 222 ? -3.046 -3.211 9.690 1.00 93.12 222 THR A O 1
ATOM 1861 N N . PRO A 1 223 ? -5.165 -2.629 9.248 1.00 92.69 223 PRO A N 1
ATOM 1862 C CA . PRO A 1 223 ? -4.961 -2.649 7.793 1.00 92.69 223 PRO A CA 1
ATOM 1863 C C . PRO A 1 223 ? -3.973 -1.581 7.297 1.00 92.69 223 PRO A C 1
ATOM 1865 O O . PRO A 1 223 ? -3.213 -1.826 6.361 1.00 92.69 223 PRO A O 1
ATOM 1868 N N . ILE A 1 224 ? -3.954 -0.407 7.936 1.00 94.94 224 ILE A N 1
ATOM 1869 C CA . ILE A 1 224 ? -3.034 0.693 7.611 1.00 94.94 224 ILE A CA 1
ATOM 1870 C C . ILE A 1 224 ? -1.605 0.295 7.992 1.00 94.94 224 ILE A C 1
ATOM 1872 O O . ILE A 1 224 ? -0.692 0.447 7.185 1.00 94.94 224 ILE A O 1
ATOM 1876 N N . TYR A 1 225 ? -1.411 -0.272 9.186 1.00 94.81 225 TYR A N 1
ATOM 1877 C CA . TYR A 1 225 ? -0.112 -0.759 9.652 1.00 94.81 225 TYR A CA 1
ATOM 1878 C C . TYR A 1 225 ? 0.399 -1.942 8.835 1.00 94.81 225 TYR A C 1
ATOM 1880 O O . TYR A 1 225 ? 1.596 -2.014 8.573 1.00 94.81 225 TYR A O 1
ATOM 1888 N N . LEU A 1 226 ? -0.487 -2.824 8.365 1.00 94.31 226 LEU A N 1
ATOM 1889 C CA . LEU A 1 226 ? -0.128 -3.897 7.442 1.00 94.31 226 LEU A CA 1
ATOM 1890 C C . LEU A 1 226 ? 0.455 -3.344 6.133 1.00 94.31 226 LEU A C 1
ATOM 1892 O O . LEU A 1 226 ? 1.534 -3.765 5.717 1.00 94.31 226 LEU A O 1
ATOM 1896 N N . MET A 1 227 ? -0.242 -2.389 5.499 1.00 94.62 227 MET A N 1
ATOM 1897 C CA . MET A 1 227 ? 0.244 -1.738 4.275 1.00 94.62 227 MET A CA 1
ATOM 1898 C C . MET A 1 227 ? 1.553 -1.004 4.528 1.00 94.62 227 MET A C 1
ATOM 1900 O O . MET A 1 227 ? 2.526 -1.214 3.808 1.00 94.62 227 MET A O 1
ATOM 1904 N N . ALA A 1 228 ? 1.585 -0.164 5.564 1.00 95.12 228 ALA A N 1
ATOM 1905 C CA . ALA A 1 228 ? 2.761 0.615 5.907 1.00 95.12 228 ALA A CA 1
ATOM 1906 C C . ALA A 1 228 ? 3.964 -0.293 6.176 1.00 95.12 228 ALA A C 1
ATOM 1908 O O . ALA A 1 228 ? 5.023 -0.043 5.624 1.00 95.12 228 ALA A O 1
ATOM 1909 N N . GLY A 1 229 ? 3.797 -1.370 6.947 1.00 94.56 229 GLY A N 1
ATOM 1910 C CA . GLY A 1 229 ? 4.871 -2.300 7.290 1.00 94.56 229 GLY A CA 1
ATOM 1911 C C . GLY A 1 229 ? 5.434 -3.055 6.086 1.00 94.56 229 GLY A C 1
ATOM 1912 O O . GLY A 1 229 ? 6.648 -3.076 5.906 1.00 94.56 229 GLY A O 1
ATOM 1913 N N . ILE A 1 230 ? 4.576 -3.639 5.239 1.00 94.12 230 ILE A N 1
ATOM 1914 C CA . ILE A 1 230 ? 5.024 -4.426 4.073 1.00 94.12 230 ILE A CA 1
ATOM 1915 C C . ILE A 1 230 ? 5.661 -3.531 3.001 1.00 94.12 230 ILE A C 1
ATOM 1917 O O . ILE A 1 230 ? 6.656 -3.916 2.386 1.00 94.12 230 ILE A O 1
ATOM 1921 N N . PHE A 1 231 ? 5.111 -2.337 2.773 1.00 95.06 231 PHE A N 1
ATOM 1922 C CA . PHE A 1 231 ? 5.575 -1.432 1.720 1.00 95.06 231 PHE A CA 1
ATOM 1923 C C . PHE A 1 231 ? 6.580 -0.375 2.201 1.00 95.06 231 PHE A C 1
ATOM 1925 O O . PHE A 1 231 ? 7.060 0.402 1.379 1.00 95.06 231 PHE A O 1
ATOM 1932 N N . LEU A 1 232 ? 6.964 -0.348 3.485 1.00 93.38 232 LEU A N 1
ATOM 1933 C CA . LEU A 1 232 ? 7.914 0.643 4.009 1.00 93.38 232 LEU A CA 1
ATOM 1934 C C . LEU A 1 232 ? 9.229 0.703 3.209 1.00 93.38 232 LEU A C 1
ATOM 1936 O O . LEU A 1 232 ? 9.620 1.811 2.835 1.00 93.38 232 LEU A O 1
ATOM 1940 N N . PRO A 1 233 ? 9.898 -0.426 2.876 1.00 90.81 233 PRO A N 1
ATOM 1941 C CA . PRO A 1 233 ? 11.120 -0.375 2.072 1.00 90.81 233 PRO A CA 1
ATOM 1942 C C . PRO A 1 233 ? 10.877 0.263 0.700 1.00 90.81 233 PRO A C 1
ATOM 1944 O O . PRO A 1 233 ? 11.672 1.079 0.238 1.00 90.81 233 PRO A O 1
ATOM 1947 N N . LEU A 1 234 ? 9.735 -0.045 0.080 1.00 90.69 234 LEU A N 1
ATOM 1948 C CA . LEU A 1 234 ? 9.330 0.506 -1.210 1.00 90.69 234 LEU A CA 1
ATOM 1949 C C . LEU A 1 234 ? 9.078 2.020 -1.128 1.00 90.69 234 LEU A C 1
ATOM 1951 O O . LEU A 1 234 ? 9.519 2.763 -2.000 1.00 90.69 234 LEU A O 1
ATOM 1955 N N . PHE A 1 235 ? 8.421 2.496 -0.069 1.00 92.75 235 PHE A N 1
ATOM 1956 C CA . PHE A 1 235 ? 8.140 3.919 0.148 1.00 92.75 235 PHE A CA 1
ATOM 1957 C C . PHE A 1 235 ? 9.398 4.761 0.347 1.00 92.75 235 PHE A C 1
ATOM 1959 O O . PHE A 1 235 ? 9.454 5.894 -0.131 1.00 92.75 235 PHE A O 1
ATOM 1966 N N . LEU A 1 236 ? 10.404 4.204 1.023 1.00 89.81 236 LEU A N 1
ATOM 1967 C CA . LEU A 1 236 ? 11.696 4.854 1.252 1.00 89.81 236 LEU A CA 1
ATOM 1968 C C . LEU A 1 236 ? 12.626 4.780 0.032 1.00 89.81 236 LEU A C 1
ATOM 1970 O O . LEU A 1 236 ? 13.652 5.459 -0.007 1.00 89.81 236 LEU A O 1
ATOM 1974 N N . SER A 1 237 ? 12.274 3.975 -0.970 1.00 84.19 237 SER A N 1
ATOM 1975 C CA . SER A 1 237 ? 13.066 3.822 -2.184 1.00 84.19 237 SER A CA 1
ATOM 1976 C C . SER A 1 237 ? 12.873 5.012 -3.128 1.00 84.19 237 SER A C 1
ATOM 1978 O O . SER A 1 237 ? 11.738 5.452 -3.352 1.00 84.19 237 SER A O 1
ATOM 1980 N N . PRO A 1 238 ? 13.943 5.523 -3.760 1.00 76.19 238 PRO A N 1
ATOM 1981 C CA . PRO A 1 238 ? 13.792 6.516 -4.808 1.00 76.19 238 PRO A CA 1
ATOM 1982 C C . PRO A 1 238 ? 13.104 5.879 -6.025 1.00 76.19 238 PRO A C 1
ATOM 1984 O O . PRO A 1 238 ? 13.577 4.889 -6.574 1.00 76.19 238 PRO A O 1
ATOM 1987 N N . ILE A 1 239 ? 11.999 6.471 -6.491 1.00 70.44 239 ILE A N 1
ATOM 1988 C CA . ILE A 1 239 ? 11.363 6.061 -7.760 1.00 70.44 239 ILE A CA 1
ATOM 1989 C C . ILE A 1 239 ? 12.232 6.433 -8.975 1.00 70.44 239 ILE A C 1
ATOM 1991 O O . ILE A 1 239 ? 12.107 5.872 -10.059 1.00 70.44 239 ILE A O 1
ATOM 1995 N N . ALA A 1 240 ? 13.116 7.418 -8.794 1.00 62.41 240 ALA A N 1
ATOM 1996 C CA . ALA A 1 240 ? 14.068 7.838 -9.797 1.00 62.41 240 ALA A CA 1
ATOM 1997 C C . ALA A 1 240 ? 15.316 6.975 -9.677 1.00 62.41 240 ALA A C 1
ATOM 1999 O O . ALA A 1 240 ? 16.001 6.999 -8.656 1.00 62.41 240 ALA A O 1
ATOM 2000 N N . ASN A 1 241 ? 15.670 6.293 -10.755 1.00 50.44 241 ASN A N 1
ATOM 2001 C CA . ASN A 1 241 ? 17.041 5.863 -10.897 1.00 50.44 241 ASN A CA 1
ATOM 2002 C C . ASN A 1 241 ? 17.929 7.112 -10.917 1.00 50.44 241 ASN A C 1
ATOM 2004 O O . ASN A 1 241 ? 17.755 7.961 -11.799 1.00 50.44 241 ASN A O 1
ATOM 2008 N N . ASN A 1 242 ? 18.803 7.262 -9.920 1.00 36.94 242 ASN A N 1
ATOM 2009 C CA . ASN A 1 242 ? 19.705 8.402 -9.801 1.00 36.94 242 ASN A CA 1
ATOM 2010 C C . ASN A 1 242 ? 20.538 8.510 -11.082 1.00 36.94 242 ASN A C 1
ATOM 2012 O O . ASN A 1 242 ? 21.485 7.769 -11.302 1.00 36.94 242 ASN A O 1
ATOM 2016 N N . GLY A 1 243 ? 20.115 9.415 -11.962 1.00 34.47 243 GLY A N 1
ATOM 2017 C CA . GLY A 1 243 ? 20.834 9.836 -13.155 1.00 34.47 243 GLY A CA 1
ATOM 2018 C C . GLY A 1 243 ? 21.811 10.960 -12.831 1.00 34.47 243 GLY A C 1
ATOM 2019 O O . GLY A 1 243 ? 21.752 12.002 -13.486 1.00 34.47 243 GLY A O 1
ATOM 2020 N N . MET A 1 244 ? 22.651 10.741 -11.816 1.00 33.66 244 MET A N 1
ATOM 2021 C CA . MET A 1 244 ? 23.989 11.323 -11.713 1.00 33.66 244 MET A CA 1
ATOM 2022 C C . MET A 1 244 ? 24.984 10.179 -11.836 1.00 33.66 244 MET A C 1
ATOM 2024 O O . MET A 1 244 ? 24.822 9.205 -11.071 1.00 33.66 244 MET A O 1
#

Radius of gyration: 20.09 Å; chains: 1; bounding box: 48×40×51 Å

Secondary structure (DSSP, 8-state):
-HHHHHHHHHHHHHHHHHHHHHHHHHHHHHHHHHHHHHTT-TT---HHHHHHHHHHHHHHHHHHHHHHHHHS-S-HHHHHHHHHHHHHHHHHHHHHHHTS-GGGHHHHHHHHH--S-HHHHHHHHHHHHHHHHHHHHHHHHHHHT---HHHHHHHHHHHHHHHHHHHHH-HHHHHHHHHHHHHHHHHHHHHHHTT-TTHHHHHHHHHGGG--TT-BTTB--HHHHHHHHHHHHHHHS-SS----